Protein AF-A0A482VLU6-F1 (afdb_monomer_lite)

Organism: Asbolus verrucosus (NCBI:txid1661398)

Structure (mmCIF, N/CA/C/O backbone):
data_AF-A0A482VLU6-F1
#
_entry.id   AF-A0A482VLU6-F1
#
loop_
_atom_site.group_PDB
_atom_site.id
_atom_site.type_symbol
_atom_site.label_atom_id
_atom_site.label_alt_id
_atom_site.label_comp_id
_atom_site.label_asym_id
_atom_site.label_entity_id
_atom_site.label_seq_id
_atom_site.pdbx_PDB_ins_code
_atom_site.Cartn_x
_atom_site.Cartn_y
_atom_site.Cartn_z
_atom_site.occupancy
_atom_site.B_iso_or_equiv
_atom_site.auth_seq_id
_atom_site.auth_comp_id
_atom_site.auth_asym_id
_atom_site.auth_atom_id
_atom_site.pdbx_PDB_model_num
ATOM 1 N N . MET A 1 1 ? 13.985 -24.252 -36.618 1.00 57.78 1 MET A N 1
ATOM 2 C CA . MET A 1 1 ? 14.894 -24.011 -35.474 1.00 57.78 1 MET A CA 1
ATOM 3 C C . MET A 1 1 ? 15.014 -22.526 -35.127 1.00 57.78 1 MET A C 1
ATOM 5 O O . MET A 1 1 ? 14.769 -22.185 -33.983 1.00 57.78 1 MET A O 1
ATOM 9 N N . ALA A 1 2 ? 15.323 -21.627 -36.074 1.00 55.78 2 ALA A N 1
ATOM 10 C CA . ALA A 1 2 ? 15.395 -20.182 -35.793 1.00 55.78 2 ALA A CA 1
ATOM 11 C C . ALA A 1 2 ? 14.018 -19.539 -35.515 1.00 55.78 2 ALA A C 1
ATOM 13 O O . ALA A 1 2 ? 13.872 -18.780 -34.565 1.00 55.78 2 ALA A O 1
ATOM 14 N N . VAL A 1 3 ? 12.985 -19.919 -36.278 1.00 59.62 3 VAL A N 1
ATOM 15 C CA . VAL A 1 3 ? 11.613 -19.386 -36.130 1.00 59.62 3 VAL A CA 1
ATOM 16 C C . VAL A 1 3 ? 11.016 -19.695 -34.753 1.00 59.62 3 VAL A C 1
ATOM 18 O O . VAL A 1 3 ? 10.405 -18.834 -34.137 1.00 59.62 3 VAL A O 1
ATOM 21 N N . THR A 1 4 ? 11.261 -20.894 -34.222 1.00 60.31 4 THR A N 1
ATOM 22 C CA . THR A 1 4 ? 10.795 -21.313 -32.890 1.00 60.31 4 THR A CA 1
ATOM 23 C C . THR A 1 4 ? 11.504 -20.569 -31.756 1.00 60.31 4 THR A C 1
ATOM 25 O O . THR A 1 4 ? 10.882 -20.279 -30.743 1.00 60.31 4 THR A O 1
ATOM 28 N N . PHE A 1 5 ? 12.786 -20.226 -31.930 1.00 61.28 5 PHE A N 1
ATOM 29 C CA . PHE A 1 5 ? 13.573 -19.486 -30.936 1.00 61.28 5 PHE A CA 1
ATOM 30 C C . PHE A 1 5 ? 13.187 -17.998 -30.892 1.00 61.28 5 PHE A C 1
ATOM 32 O O . PHE A 1 5 ? 13.154 -17.398 -29.824 1.00 61.28 5 PHE A O 1
ATOM 39 N N . VAL A 1 6 ? 12.830 -17.423 -32.047 1.00 61.75 6 VAL A N 1
ATOM 40 C CA . VAL A 1 6 ? 12.301 -16.054 -32.153 1.00 61.75 6 VAL A CA 1
ATOM 41 C C . VAL A 1 6 ? 10.874 -15.968 -31.608 1.00 61.75 6 VAL A C 1
ATOM 43 O O . VAL A 1 6 ? 10.574 -15.025 -30.887 1.00 61.75 6 VAL A O 1
ATOM 46 N N . LEU A 1 7 ? 10.016 -16.964 -31.865 1.00 57.56 7 LEU A N 1
ATOM 47 C CA . LEU A 1 7 ? 8.673 -17.014 -31.271 1.00 57.56 7 LEU A CA 1
ATOM 48 C C . LEU A 1 7 ? 8.739 -17.112 -29.735 1.00 57.56 7 LEU A C 1
ATOM 50 O O . LEU A 1 7 ? 8.005 -16.411 -29.050 1.00 57.56 7 LEU A O 1
ATOM 54 N N . LEU A 1 8 ? 9.663 -17.922 -29.199 1.00 57.97 8 LEU A N 1
ATOM 55 C CA . LEU A 1 8 ? 9.952 -17.994 -27.761 1.00 57.97 8 LEU A CA 1
ATOM 56 C C . LEU A 1 8 ? 10.459 -16.654 -27.205 1.00 57.97 8 LEU A C 1
ATOM 58 O O . LEU A 1 8 ? 9.984 -16.230 -26.161 1.00 57.97 8 LEU A O 1
ATOM 62 N N . LEU A 1 9 ? 11.355 -15.960 -27.918 1.00 58.81 9 LEU A N 1
ATOM 63 C CA . LEU A 1 9 ? 11.867 -14.647 -27.506 1.00 58.81 9 LEU A CA 1
ATOM 64 C C . LEU A 1 9 ? 10.798 -13.540 -27.521 1.00 58.81 9 LEU A C 1
ATOM 66 O O . LEU A 1 9 ? 10.810 -12.674 -26.650 1.00 58.81 9 LEU A O 1
ATOM 70 N N . VAL A 1 10 ? 9.864 -13.572 -28.477 1.00 57.50 10 VAL A N 1
ATOM 71 C CA . VAL A 1 10 ? 8.743 -12.617 -28.567 1.00 57.50 10 VAL A CA 1
ATOM 72 C C . VAL A 1 10 ? 7.701 -12.865 -27.471 1.00 57.50 10 VAL A C 1
ATOM 74 O O . VAL A 1 10 ? 7.158 -11.905 -26.940 1.00 57.50 10 VAL A O 1
ATOM 77 N N . ILE A 1 11 ? 7.477 -14.122 -27.068 1.00 56.78 11 ILE A N 1
ATOM 78 C CA . ILE A 1 11 ? 6.600 -14.467 -25.934 1.00 56.78 11 ILE A CA 1
ATOM 79 C C . ILE A 1 11 ? 7.244 -14.087 -24.583 1.00 56.78 11 ILE A C 1
ATOM 81 O O . ILE A 1 11 ? 6.531 -13.821 -23.622 1.00 56.78 11 ILE A O 1
ATOM 85 N N . THR A 1 12 ? 8.579 -14.011 -24.494 1.00 52.72 12 THR A N 1
ATOM 86 C CA . THR A 1 12 ? 9.297 -13.623 -23.260 1.00 52.72 12 THR A CA 1
ATOM 87 C C . THR A 1 12 ? 9.457 -12.118 -23.035 1.00 52.72 12 THR A C 1
ATOM 89 O O . THR A 1 12 ? 9.985 -11.729 -21.994 1.00 52.72 12 THR A O 1
ATOM 92 N N . PHE A 1 13 ? 9.025 -11.253 -23.960 1.00 53.56 13 PHE A N 1
ATOM 93 C CA . PHE A 1 13 ? 8.867 -9.834 -23.629 1.00 53.56 13 PHE A CA 1
ATOM 94 C C . PHE A 1 13 ? 7.630 -9.709 -22.745 1.00 53.56 13 PHE A C 1
ATOM 96 O O . PHE A 1 13 ? 6.512 -9.641 -23.245 1.00 53.56 13 PHE A O 1
ATOM 103 N N . ALA A 1 14 ? 7.875 -9.776 -21.433 1.00 53.44 14 ALA A N 1
ATOM 104 C CA . ALA A 1 14 ? 6.888 -9.659 -20.376 1.00 53.44 14 ALA A CA 1
ATOM 105 C C . ALA A 1 14 ? 5.893 -8.552 -20.715 1.00 53.44 14 ALA A C 1
ATOM 107 O O . ALA A 1 14 ? 6.269 -7.395 -20.929 1.00 53.44 14 ALA A O 1
ATOM 108 N N . VAL A 1 15 ? 4.629 -8.948 -20.802 1.00 53.09 15 VAL A N 1
ATOM 109 C CA . VAL A 1 15 ? 3.520 -8.015 -20.756 1.00 53.09 15 VAL A CA 1
ATOM 110 C C . VAL A 1 15 ? 3.667 -7.314 -19.411 1.00 53.09 15 VAL A C 1
ATOM 112 O O . VAL A 1 15 ? 3.505 -7.941 -18.369 1.00 53.09 15 VAL A O 1
ATOM 115 N N . VAL A 1 16 ? 4.103 -6.054 -19.425 1.00 57.44 16 VAL A N 1
ATOM 116 C CA . VAL A 1 16 ? 3.918 -5.181 -18.266 1.00 57.44 16 VAL A CA 1
ATOM 117 C C . VAL A 1 16 ? 2.441 -4.838 -18.311 1.00 57.44 16 VAL A C 1
ATOM 119 O O . VAL A 1 16 ? 2.043 -3.861 -18.949 1.00 57.44 16 VAL A O 1
ATOM 122 N N . ASP A 1 17 ? 1.631 -5.751 -17.783 1.00 66.94 17 ASP A N 1
ATOM 123 C CA . ASP A 1 17 ? 0.240 -5.449 -17.518 1.00 66.94 17 ASP A CA 1
ATOM 124 C C . ASP A 1 17 ? 0.201 -4.425 -16.380 1.00 66.94 17 ASP A C 1
ATOM 126 O O . ASP A 1 17 ? 1.073 -4.383 -15.511 1.00 66.94 17 ASP A O 1
ATOM 130 N N . SER A 1 18 ? -0.740 -3.495 -16.500 1.00 78.94 18 SER A N 1
ATOM 131 C CA . SER A 1 18 ? -0.964 -2.441 -15.524 1.00 78.94 18 SER A CA 1
ATOM 132 C C . SER A 1 18 ? -2.424 -2.499 -15.132 1.00 78.94 18 SER A C 1
ATOM 134 O O . SER A 1 18 ? -3.303 -1.981 -15.832 1.00 78.94 18 SER A O 1
ATOM 136 N N . LYS A 1 19 ? -2.686 -3.177 -14.019 1.00 94.38 19 LYS A N 1
ATOM 137 C CA . LYS A 1 19 ? -4.013 -3.304 -13.442 1.00 94.38 19 LYS A CA 1
ATOM 138 C C . LYS A 1 19 ? -4.364 -2.069 -12.628 1.00 94.38 19 LYS A C 1
ATOM 140 O O . LYS A 1 19 ? -3.637 -1.611 -11.748 1.00 94.38 19 LYS A O 1
ATOM 145 N N . VAL A 1 20 ? -5.556 -1.546 -12.889 1.00 97.94 20 VAL A N 1
ATOM 146 C CA . VAL A 1 20 ? -6.205 -0.564 -12.020 1.00 97.94 20 VAL A CA 1
ATOM 147 C C . VAL A 1 20 ? -7.424 -1.233 -11.417 1.00 97.94 20 VAL A C 1
ATOM 149 O O . VAL A 1 20 ? -8.392 -1.504 -12.125 1.00 97.94 20 VAL A O 1
ATOM 152 N N . TYR A 1 21 ? -7.368 -1.510 -10.118 1.00 98.44 21 TYR A N 1
ATOM 153 C CA . TYR A 1 21 ? -8.460 -2.171 -9.415 1.00 98.44 21 TYR A CA 1
ATOM 154 C C . TYR A 1 21 ? -9.719 -1.306 -9.363 1.00 98.44 21 TYR A C 1
ATOM 156 O O . TYR A 1 21 ? -9.676 -0.116 -9.029 1.00 98.44 21 TYR A O 1
ATOM 164 N N . ASP A 1 22 ? -10.873 -1.949 -9.531 1.00 98.25 22 ASP A N 1
ATOM 165 C CA . ASP A 1 22 ? -12.118 -1.393 -9.017 1.00 98.25 22 ASP A CA 1
ATOM 166 C C . ASP A 1 22 ? -12.180 -1.519 -7.485 1.00 98.25 22 ASP A C 1
ATOM 168 O O . ASP A 1 22 ? -11.712 -2.485 -6.880 1.00 98.25 22 ASP A O 1
ATOM 172 N N . ARG A 1 23 ? -12.852 -0.567 -6.823 1.00 98.25 23 ARG A N 1
ATOM 173 C CA . ARG A 1 23 ? -12.955 -0.509 -5.348 1.00 98.25 23 ARG A CA 1
ATOM 174 C C . ARG A 1 23 ? -13.394 -1.839 -4.717 1.00 98.25 23 ARG A C 1
ATOM 176 O O . ARG A 1 23 ? -12.790 -2.298 -3.751 1.00 98.25 23 ARG A O 1
ATOM 183 N N . CYS A 1 24 ? -14.464 -2.440 -5.240 1.00 98.44 24 CYS A N 1
ATOM 184 C CA . CYS A 1 24 ? -14.982 -3.703 -4.712 1.00 98.44 24 CYS A CA 1
ATOM 185 C C . CYS A 1 24 ? -14.231 -4.931 -5.219 1.00 98.44 24 CYS A C 1
ATOM 187 O O . CYS A 1 24 ? -14.319 -5.980 -4.587 1.00 98.44 24 CYS A O 1
ATOM 189 N N . GLU A 1 25 ? -13.512 -4.818 -6.333 1.00 98.31 25 GLU A N 1
ATOM 190 C CA . GLU A 1 25 ? -12.613 -5.872 -6.792 1.00 98.31 25 GLU A CA 1
ATOM 191 C C . GLU A 1 25 ? -11.482 -6.047 -5.778 1.00 98.31 25 GLU A C 1
ATOM 193 O O . GLU A 1 25 ? -11.370 -7.122 -5.192 1.00 98.31 25 GLU A O 1
ATOM 198 N N . LEU A 1 26 ? -10.771 -4.963 -5.444 1.00 98.62 26 LEU A N 1
ATOM 199 C CA . LEU A 1 26 ? -9.710 -4.996 -4.437 1.00 98.62 26 LEU A CA 1
ATOM 200 C C . LEU A 1 26 ? -10.237 -5.440 -3.066 1.00 98.62 26 LEU A C 1
ATOM 202 O O . LEU A 1 26 ? -9.629 -6.275 -2.403 1.00 98.62 26 LEU A O 1
ATOM 206 N N . ALA A 1 27 ? -11.393 -4.923 -2.635 1.00 98.62 27 ALA A N 1
ATOM 207 C CA . ALA A 1 27 ? -11.983 -5.309 -1.352 1.00 98.62 27 ALA A CA 1
ATOM 208 C C . ALA A 1 27 ? -12.264 -6.821 -1.261 1.00 98.62 27 ALA A C 1
ATOM 210 O O . ALA A 1 27 ? -12.053 -7.426 -0.208 1.00 98.62 27 ALA A O 1
ATOM 211 N N . ARG A 1 28 ? -12.746 -7.431 -2.352 1.00 98.31 28 ARG A N 1
ATOM 212 C CA . ARG A 1 28 ? -13.006 -8.873 -2.418 1.00 98.31 28 ARG A CA 1
ATOM 213 C C . ARG A 1 28 ? -11.726 -9.683 -2.518 1.00 98.31 28 ARG A C 1
ATOM 215 O O . ARG A 1 28 ? -11.647 -10.709 -1.857 1.00 98.31 28 ARG A O 1
ATOM 222 N N . GLU A 1 29 ? -10.736 -9.229 -3.274 1.00 98.31 29 GLU A N 1
ATOM 223 C CA . GLU A 1 29 ? -9.441 -9.904 -3.368 1.00 98.31 29 GLU A CA 1
ATOM 224 C C . GLU A 1 29 ? -8.738 -9.948 -2.005 1.00 98.31 29 GLU A C 1
ATOM 226 O O . GLU A 1 29 ? -8.386 -11.021 -1.511 1.00 98.31 29 GLU A O 1
ATOM 231 N N . LEU A 1 30 ? -8.681 -8.809 -1.307 1.00 98.62 30 LEU A N 1
ATOM 232 C CA . LEU A 1 30 ? -8.158 -8.735 0.058 1.00 98.62 30 LEU A CA 1
ATOM 233 C C . LEU A 1 30 ? -8.902 -9.670 1.019 1.00 98.62 30 LEU A C 1
ATOM 235 O O . LEU A 1 30 ? -8.272 -10.290 1.873 1.00 98.62 30 LEU A O 1
ATOM 239 N N . LYS A 1 31 ? -10.230 -9.779 0.895 1.00 97.94 31 LYS A N 1
ATOM 240 C CA . LYS A 1 31 ? -11.052 -10.628 1.769 1.00 97.94 31 LYS A CA 1
ATOM 241 C C . LYS A 1 31 ? -10.883 -12.116 1.477 1.00 97.94 31 LYS A C 1
ATOM 243 O O . LYS A 1 31 ? -10.672 -12.891 2.400 1.00 97.94 31 LYS A O 1
ATOM 248 N N . HIS A 1 32 ? -11.051 -12.501 0.217 1.00 97.06 32 HIS A N 1
ATOM 249 C CA . HIS A 1 32 ? -11.322 -13.881 -0.189 1.00 97.06 32 HIS A CA 1
ATOM 250 C C . HIS A 1 32 ? -10.087 -14.603 -0.717 1.00 97.06 32 HIS A C 1
ATOM 252 O O . HIS A 1 32 ? -10.018 -15.820 -0.608 1.00 97.06 32 HIS A O 1
ATOM 258 N N . VAL A 1 33 ? -9.129 -13.869 -1.288 1.00 97.94 33 VAL A N 1
ATOM 259 C CA . VAL A 1 33 ? -7.883 -14.439 -1.825 1.00 97.94 33 VAL A CA 1
ATOM 260 C C . VAL A 1 33 ? -6.774 -14.334 -0.791 1.00 97.94 33 VAL A C 1
ATOM 262 O O . VAL A 1 33 ? -6.074 -15.305 -0.522 1.00 97.94 33 VAL A O 1
ATOM 265 N N . HIS A 1 34 ? -6.640 -13.162 -0.170 1.00 98.12 34 HIS A N 1
ATOM 266 C CA . HIS A 1 34 ? -5.568 -12.916 0.788 1.00 98.12 34 HIS A CA 1
ATOM 267 C C . HIS A 1 34 ? -5.995 -13.042 2.250 1.00 98.12 34 HIS A C 1
ATOM 269 O O . HIS A 1 34 ? -5.130 -12.955 3.113 1.00 98.12 34 HIS A O 1
ATOM 275 N N . GLU A 1 35 ? -7.277 -13.253 2.556 1.00 97.94 35 GLU A N 1
ATOM 276 C CA . GLU A 1 35 ? -7.769 -13.506 3.922 1.00 97.94 35 GLU A CA 1
ATOM 277 C C . GLU A 1 35 ? -7.436 -12.381 4.926 1.00 97.94 35 GLU A C 1
ATOM 279 O O . GLU A 1 35 ? -7.041 -12.615 6.071 1.00 97.94 35 GLU A O 1
ATOM 284 N N . PHE A 1 36 ? -7.560 -11.115 4.513 1.00 98.06 36 PHE A N 1
ATOM 285 C CA . PHE A 1 36 ? -7.400 -9.988 5.436 1.00 98.06 36 PHE A CA 1
ATOM 286 C C . PHE A 1 36 ? -8.513 -9.960 6.494 1.00 98.06 36 PHE A C 1
ATOM 288 O O . PHE A 1 36 ? -9.680 -10.208 6.173 1.00 98.06 36 PHE A O 1
ATOM 295 N N . PRO A 1 37 ? -8.205 -9.555 7.744 1.00 97.75 37 PRO A N 1
ATOM 296 C CA . PRO A 1 37 ? -9.229 -9.332 8.758 1.00 97.75 37 PRO A CA 1
ATOM 297 C C . PRO A 1 37 ? -10.273 -8.338 8.245 1.00 97.75 37 PRO A C 1
ATOM 299 O O . PRO A 1 37 ? -9.924 -7.220 7.862 1.00 97.75 37 PRO A O 1
ATOM 302 N N . SER A 1 38 ? -11.559 -8.705 8.270 1.00 96.12 38 SER A N 1
ATOM 303 C CA . SER A 1 38 ? -12.622 -7.904 7.636 1.00 96.12 38 SER A CA 1
ATOM 304 C C . SER A 1 38 ? -12.697 -6.461 8.148 1.00 96.12 38 SER A C 1
ATOM 306 O O . SER A 1 38 ? -13.075 -5.563 7.406 1.00 96.12 38 SER A O 1
ATOM 308 N N . GLN A 1 39 ? -12.285 -6.228 9.397 1.00 97.06 39 GLN A N 1
ATOM 309 C CA . GLN A 1 39 ? -12.221 -4.903 10.025 1.00 97.06 39 GLN A CA 1
ATOM 310 C C . GLN A 1 39 ? -11.131 -3.998 9.424 1.00 97.06 39 GLN A C 1
ATOM 312 O O . GLN A 1 39 ? -11.244 -2.780 9.492 1.00 97.06 39 GLN A O 1
ATOM 317 N N . GLN A 1 40 ? -10.078 -4.576 8.840 1.00 98.31 40 GLN A N 1
ATOM 318 C CA . GLN A 1 40 ? -8.959 -3.836 8.253 1.00 98.31 40 GLN A CA 1
ATOM 319 C C . GLN A 1 40 ? -9.162 -3.523 6.770 1.00 98.31 40 GLN A C 1
ATOM 321 O O . GLN A 1 40 ? -8.600 -2.549 6.272 1.00 98.31 40 GLN A O 1
ATOM 326 N N . ILE A 1 41 ? -9.956 -4.329 6.058 1.00 98.69 41 ILE A N 1
ATOM 327 C CA . ILE A 1 41 ? -10.163 -4.198 4.607 1.00 98.69 41 ILE A CA 1
ATOM 328 C C . ILE A 1 41 ? -10.578 -2.778 4.192 1.00 98.69 41 ILE A C 1
ATOM 330 O O . ILE A 1 41 ? -9.965 -2.248 3.267 1.00 98.69 41 ILE A O 1
ATOM 334 N N . PRO A 1 42 ? -11.535 -2.101 4.859 1.00 98.75 42 PRO A N 1
ATOM 335 C CA . PRO A 1 42 ? -11.930 -0.755 4.448 1.00 98.75 42 PRO A CA 1
ATOM 336 C C . PRO A 1 42 ? -10.781 0.256 4.541 1.00 98.75 42 PRO A C 1
ATOM 338 O O . PRO A 1 42 ? -10.654 1.131 3.686 1.00 98.75 42 PRO A O 1
ATOM 341 N N . THR A 1 43 ? -9.910 0.101 5.540 1.00 98.88 43 THR A N 1
ATOM 342 C CA . THR A 1 43 ? -8.713 0.928 5.707 1.00 98.88 43 THR A CA 1
ATOM 343 C C . THR A 1 43 ? -7.688 0.651 4.612 1.00 98.88 43 THR A C 1
ATOM 345 O O . THR A 1 43 ? -7.167 1.597 4.030 1.00 98.88 43 THR A O 1
ATOM 348 N N . TRP A 1 44 ? -7.436 -0.616 4.271 1.00 98.88 44 TRP A N 1
ATOM 349 C CA . TRP A 1 44 ? -6.520 -0.976 3.180 1.00 98.88 44 TRP A CA 1
ATOM 350 C C . TRP A 1 44 ? -7.003 -0.470 1.818 1.00 98.88 44 TRP A C 1
ATOM 352 O O . TRP A 1 44 ? -6.216 0.094 1.062 1.00 98.88 44 TRP A O 1
ATOM 362 N N . VAL A 1 45 ? -8.306 -0.573 1.535 1.00 98.88 45 VAL A N 1
ATOM 363 C CA . VAL A 1 45 ? -8.906 -0.015 0.312 1.00 98.88 45 VAL A CA 1
ATOM 364 C C . VAL A 1 45 ? -8.821 1.518 0.311 1.00 98.88 45 VAL A C 1
ATOM 366 O O . VAL A 1 45 ? -8.554 2.120 -0.727 1.00 98.88 45 VAL A O 1
ATOM 369 N N . CYS A 1 46 ? -8.990 2.173 1.465 1.00 98.88 46 CYS A N 1
ATOM 370 C CA . CYS A 1 46 ? -8.759 3.613 1.590 1.00 98.88 46 CYS A CA 1
ATOM 371 C C . CYS A 1 46 ? -7.306 3.995 1.274 1.00 98.88 46 CYS A C 1
ATOM 373 O O . CYS A 1 46 ? -7.078 4.920 0.497 1.00 98.88 46 CYS A O 1
ATOM 375 N N . ILE A 1 47 ? -6.333 3.275 1.839 1.00 98.88 47 ILE A N 1
ATOM 376 C CA . ILE A 1 47 ? -4.905 3.520 1.609 1.00 98.88 47 ILE A CA 1
ATOM 377 C C . ILE A 1 47 ? -4.589 3.374 0.120 1.00 98.88 47 ILE A C 1
ATOM 379 O O . ILE A 1 47 ? -4.129 4.337 -0.483 1.00 98.88 47 ILE A O 1
ATOM 383 N N . ALA A 1 48 ? -4.950 2.252 -0.509 1.00 98.81 48 ALA A N 1
ATOM 384 C CA . ALA A 1 48 ? -4.723 2.040 -1.941 1.00 98.81 48 ALA A CA 1
ATOM 385 C C . ALA A 1 48 ? -5.371 3.134 -2.815 1.00 98.81 48 ALA A C 1
ATOM 387 O O . ALA A 1 48 ? -4.804 3.567 -3.820 1.00 98.81 48 ALA A O 1
ATOM 388 N N . LYS A 1 49 ? -6.543 3.656 -2.417 1.00 98.75 49 LYS A N 1
ATOM 389 C CA . LYS A 1 49 ? -7.180 4.768 -3.135 1.00 98.75 49 LYS A CA 1
ATOM 390 C C . LYS A 1 49 ? -6.337 6.043 -3.107 1.00 98.75 49 LYS A C 1
ATOM 392 O O . LYS A 1 49 ? -6.264 6.723 -4.129 1.00 98.75 49 LYS A O 1
ATOM 397 N N . HIS A 1 50 ? -5.794 6.405 -1.947 1.00 98.56 50 HIS A N 1
ATOM 398 C CA . HIS A 1 50 ? -5.094 7.681 -1.750 1.00 98.56 50 HIS A CA 1
ATOM 399 C C . HIS A 1 50 ? -3.605 7.619 -2.076 1.00 98.56 50 HIS A C 1
ATOM 401 O O . HIS A 1 50 ? -3.034 8.657 -2.390 1.00 98.56 50 HIS A O 1
ATOM 407 N N . GLU A 1 51 ? -3.007 6.431 -2.041 1.00 98.31 51 GLU A N 1
ATOM 408 C CA . GLU A 1 51 ? -1.612 6.208 -2.419 1.00 98.31 51 GLU A CA 1
ATOM 409 C C . GLU A 1 51 ? -1.446 6.137 -3.946 1.00 98.31 51 GLU A C 1
ATOM 411 O O . GLU A 1 51 ? -0.672 6.890 -4.530 1.00 98.31 51 GLU A O 1
ATOM 416 N N . SER A 1 52 ? -2.217 5.279 -4.622 1.00 98.31 52 SER A N 1
ATOM 417 C CA . SER A 1 52 ? -1.983 4.935 -6.037 1.00 98.31 52 SER A CA 1
ATOM 418 C C 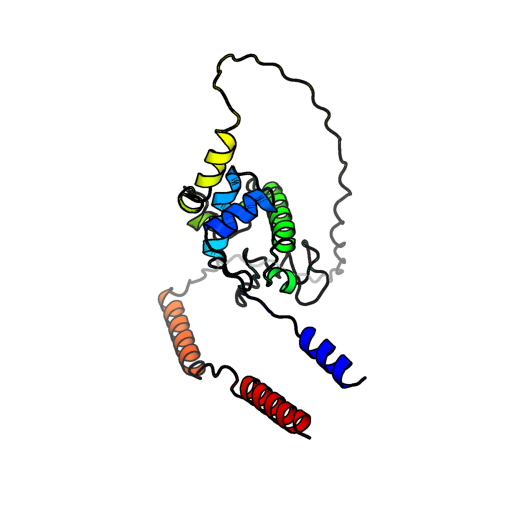. SER A 1 52 ? -3.191 5.149 -6.947 1.00 98.31 52 SER A C 1
ATOM 420 O O . SER A 1 52 ? -3.111 4.947 -8.157 1.00 98.31 52 SER A O 1
ATOM 422 N N . THR A 1 53 ? -4.342 5.555 -6.398 1.00 98.31 53 THR A N 1
ATOM 423 C CA . THR A 1 53 ? -5.628 5.514 -7.120 1.00 98.31 53 THR A CA 1
ATOM 424 C C . THR A 1 53 ? -5.927 4.109 -7.662 1.00 98.31 53 THR A C 1
ATOM 426 O O . THR A 1 53 ? -6.478 3.974 -8.750 1.00 98.31 53 THR A O 1
ATOM 429 N N . PHE A 1 54 ? -5.596 3.075 -6.878 1.00 98.69 54 PHE A N 1
ATOM 430 C CA . PHE A 1 54 ? -5.796 1.656 -7.204 1.00 98.69 54 PHE A CA 1
ATOM 431 C C . PHE A 1 54 ? -4.935 1.085 -8.343 1.00 98.69 54 PHE A C 1
ATOM 433 O O . PHE A 1 54 ? -5.204 -0.025 -8.798 1.00 98.69 54 PHE A O 1
ATOM 440 N N . ASN A 1 55 ? -3.925 1.816 -8.813 1.00 98.44 55 ASN A N 1
ATOM 441 C CA . ASN A 1 55 ? -3.042 1.364 -9.886 1.00 98.44 55 ASN A CA 1
ATOM 442 C C . ASN A 1 55 ? -1.878 0.534 -9.322 1.00 98.44 55 ASN A C 1
ATOM 444 O O . ASN A 1 55 ? -1.098 1.052 -8.522 1.00 98.44 55 ASN A O 1
ATOM 448 N N . THR A 1 56 ? -1.749 -0.723 -9.751 1.00 98.19 56 THR A N 1
ATOM 449 C CA . THR A 1 56 ? -0.677 -1.622 -9.302 1.00 98.19 56 THR A CA 1
ATOM 450 C C . THR A 1 56 ? 0.690 -1.246 -9.859 1.00 98.19 56 THR A C 1
ATOM 452 O O . THR A 1 56 ? 1.684 -1.453 -9.186 1.00 98.19 56 THR A O 1
ATOM 455 N N . SER A 1 57 ? 0.765 -0.566 -11.003 1.00 96.88 57 SER A N 1
ATOM 456 C CA . SER A 1 57 ? 2.033 -0.098 -11.586 1.00 96.88 57 SER A CA 1
ATOM 457 C C . SER A 1 57 ? 2.358 1.359 -11.231 1.00 96.88 57 SER A C 1
ATOM 459 O O . SER A 1 57 ? 3.077 2.048 -11.961 1.00 96.88 57 SER A O 1
ATOM 461 N N . ALA A 1 58 ? 1.775 1.896 -10.153 1.00 97.44 58 ALA A N 1
ATOM 462 C CA . ALA A 1 58 ? 2.015 3.274 -9.738 1.00 97.44 58 ALA A CA 1
ATOM 463 C C . ALA A 1 58 ? 3.451 3.464 -9.230 1.00 97.44 58 ALA A C 1
ATOM 465 O O . ALA A 1 58 ? 3.890 2.795 -8.302 1.00 97.44 58 ALA A O 1
ATOM 466 N N . ILE A 1 59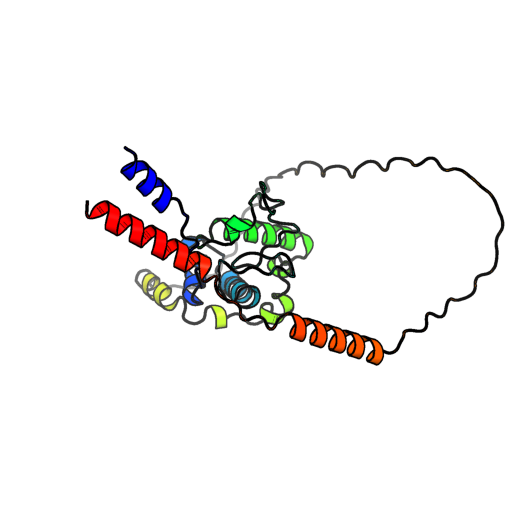 ? 4.168 4.439 -9.789 1.00 96.25 59 ILE A N 1
ATOM 467 C CA . ILE A 1 59 ? 5.524 4.794 -9.358 1.00 96.25 59 ILE A CA 1
ATOM 468 C C . ILE A 1 59 ? 5.547 6.279 -9.022 1.00 96.25 59 ILE A C 1
ATOM 470 O O . ILE A 1 59 ? 5.133 7.112 -9.836 1.00 96.25 59 ILE A O 1
ATOM 474 N N . ASN A 1 60 ? 6.086 6.619 -7.853 1.00 94.31 60 ASN A N 1
ATOM 475 C CA . ASN A 1 60 ? 6.346 7.993 -7.450 1.00 94.31 60 ASN A CA 1
ATOM 476 C C . ASN A 1 60 ? 7.860 8.246 -7.356 1.00 94.31 60 ASN A C 1
ATOM 478 O O . ASN A 1 60 ? 8.455 8.075 -6.291 1.00 94.31 60 ASN A O 1
ATOM 482 N N . PRO A 1 61 ? 8.508 8.728 -8.438 1.00 89.62 61 PRO A N 1
ATOM 483 C CA . PRO A 1 61 ? 9.952 8.974 -8.450 1.00 89.62 61 PRO A CA 1
ATOM 484 C C . PRO A 1 61 ? 10.405 10.052 -7.460 1.00 89.62 61 PRO A C 1
ATOM 486 O O . PRO A 1 61 ? 11.597 10.185 -7.195 1.00 89.62 61 PRO A O 1
ATOM 489 N N . GLY A 1 62 ? 9.477 10.886 -6.976 1.00 91.69 62 GLY A N 1
ATOM 490 C CA . GLY A 1 62 ? 9.784 11.947 -6.025 1.00 91.69 62 GLY A CA 1
ATOM 491 C C . GLY A 1 62 ? 10.006 11.425 -4.608 1.00 91.69 62 GLY A C 1
ATOM 492 O O . GLY A 1 62 ? 10.879 11.944 -3.913 1.00 91.69 62 GLY A O 1
ATOM 493 N N . SER A 1 63 ? 9.224 10.429 -4.187 1.00 91.12 63 SER A N 1
ATOM 494 C CA . SER A 1 63 ? 9.319 9.810 -2.860 1.00 91.12 63 SER A CA 1
ATOM 495 C C . SER A 1 63 ? 10.006 8.442 -2.858 1.00 91.12 63 SER A C 1
ATOM 497 O O . SER A 1 63 ? 10.459 8.027 -1.796 1.00 91.12 63 SER A O 1
ATOM 499 N N . GLY A 1 64 ? 10.157 7.800 -4.022 1.00 95.06 64 GLY A N 1
ATOM 500 C CA . GLY A 1 64 ? 10.720 6.452 -4.135 1.00 95.06 64 GLY A CA 1
ATOM 501 C C . GLY A 1 64 ? 9.715 5.371 -3.745 1.00 95.06 64 GLY A C 1
ATOM 502 O O . GLY A 1 64 ? 10.090 4.380 -3.131 1.00 95.06 64 GLY A O 1
ATOM 503 N N . ASP A 1 65 ? 8.429 5.587 -4.028 1.00 97.25 65 ASP A N 1
ATOM 504 C CA . ASP A 1 65 ? 7.364 4.662 -3.640 1.00 97.25 65 ASP A CA 1
ATOM 505 C C . ASP A 1 65 ? 6.776 3.925 -4.847 1.00 97.25 65 ASP A C 1
ATOM 507 O O . ASP A 1 65 ? 6.601 4.498 -5.931 1.00 97.25 65 ASP A O 1
ATOM 511 N N . HIS A 1 66 ? 6.464 2.646 -4.634 1.00 97.44 66 HIS A N 1
ATOM 512 C CA . HIS A 1 66 ? 6.162 1.687 -5.691 1.00 97.44 66 HIS A CA 1
ATOM 513 C C . HIS A 1 66 ? 4.864 0.934 -5.423 1.00 97.44 66 HIS A C 1
ATOM 515 O O . HIS A 1 66 ? 4.569 0.537 -4.294 1.00 97.44 66 HIS A O 1
ATOM 521 N N . GLY A 1 67 ? 4.092 0.719 -6.474 1.00 97.88 67 GLY A N 1
ATOM 522 C CA . GLY A 1 67 ? 2.982 -0.208 -6.453 1.00 97.88 67 GLY A CA 1
ATOM 523 C C . GLY A 1 67 ? 1.674 0.323 -5.898 1.00 97.88 67 GLY A C 1
ATOM 524 O O . GLY A 1 67 ? 1.527 1.500 -5.535 1.00 97.88 67 GLY A O 1
ATOM 525 N N . LEU A 1 68 ? 0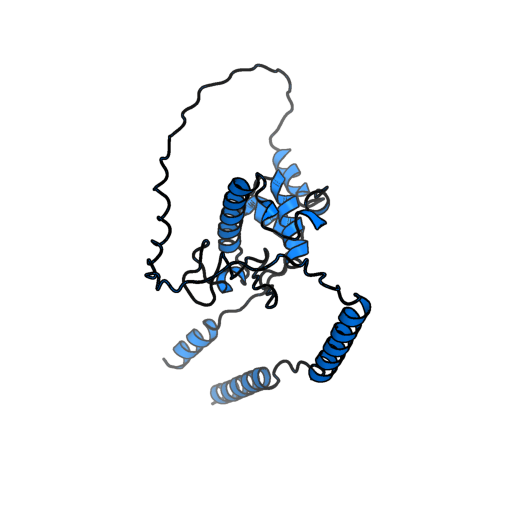.726 -0.607 -5.773 1.00 98.62 68 LEU A N 1
ATOM 526 C CA . LEU A 1 68 ? -0.633 -0.368 -5.285 1.00 98.62 68 LEU A CA 1
ATOM 527 C C . LEU A 1 68 ? -0.648 0.306 -3.905 1.00 98.62 68 LEU A C 1
ATOM 529 O O . LEU A 1 68 ? -1.494 1.167 -3.644 1.00 98.62 68 LEU A O 1
ATOM 533 N N . PHE A 1 69 ? 0.297 -0.068 -3.040 1.00 98.62 69 PHE A N 1
ATOM 534 C CA . PHE A 1 69 ? 0.408 0.415 -1.661 1.00 98.62 69 PHE A CA 1
ATOM 535 C C . PHE A 1 69 ? 1.576 1.381 -1.429 1.00 98.62 69 PHE A C 1
ATOM 537 O O . PHE A 1 69 ? 1.860 1.680 -0.267 1.00 98.62 69 PHE A O 1
ATOM 544 N N . GLN A 1 70 ? 2.227 1.863 -2.498 1.00 98.44 70 GLN A N 1
ATOM 545 C CA . GLN A 1 70 ? 3.331 2.833 -2.440 1.00 98.44 70 GLN A CA 1
ATOM 546 C C . GLN A 1 70 ? 4.425 2.407 -1.436 1.00 98.44 70 GLN A C 1
ATOM 548 O O . GLN A 1 70 ? 4.758 3.105 -0.481 1.00 98.44 70 GLN A O 1
ATOM 553 N N . ILE A 1 71 ? 4.968 1.204 -1.642 1.00 98.12 71 ILE A N 1
ATOM 554 C CA . ILE A 1 71 ? 6.046 0.606 -0.852 1.00 98.12 71 ILE A CA 1
ATOM 555 C C . ILE A 1 71 ? 7.367 1.327 -1.163 1.00 98.12 71 ILE A C 1
ATOM 557 O O . ILE A 1 71 ? 7.789 1.388 -2.314 1.00 98.12 71 ILE A O 1
ATOM 561 N N . SER A 1 72 ? 8.028 1.845 -0.124 1.00 96.50 72 SER A N 1
ATOM 562 C CA . SER A 1 72 ? 9.224 2.686 -0.272 1.00 96.50 72 SER A CA 1
ATOM 563 C C . SER A 1 72 ? 10.516 1.908 -0.566 1.00 96.50 72 SER A C 1
ATOM 565 O O . SER A 1 72 ? 10.886 0.975 0.164 1.00 96.50 72 SER A O 1
ATOM 567 N N . ASP A 1 73 ? 11.266 2.382 -1.561 1.00 95.38 73 ASP A N 1
ATOM 568 C CA . ASP A 1 73 ? 12.605 1.918 -1.940 1.00 95.38 73 ASP A CA 1
ATOM 569 C C . ASP A 1 73 ? 13.715 2.320 -0.953 1.00 95.38 73 ASP A C 1
ATOM 571 O O . ASP A 1 73 ? 14.857 1.869 -1.055 1.00 95.38 73 ASP A O 1
ATOM 575 N N . LEU A 1 74 ? 13.382 3.135 0.050 1.00 93.50 74 LEU A N 1
ATOM 576 C CA . LEU A 1 74 ? 14.310 3.530 1.107 1.00 93.50 74 LEU A CA 1
ATOM 577 C C . LEU A 1 74 ? 14.477 2.449 2.181 1.00 93.50 74 LEU A C 1
ATOM 579 O O . LEU A 1 74 ? 15.511 2.411 2.854 1.00 93.50 74 LEU A O 1
ATOM 583 N N . PHE A 1 75 ? 13.463 1.599 2.381 1.00 93.31 75 PHE A N 1
ATOM 584 C CA . PHE A 1 75 ? 13.397 0.689 3.534 1.00 93.31 75 PHE A CA 1
ATOM 585 C C . PHE A 1 75 ? 12.926 -0.728 3.207 1.00 93.31 75 PHE A C 1
ATOM 587 O O . PHE A 1 75 ? 13.301 -1.669 3.914 1.00 93.31 75 PHE A O 1
ATOM 594 N N . TRP A 1 76 ? 12.104 -0.907 2.171 1.00 96.69 76 TRP A N 1
ATOM 595 C CA . TRP A 1 76 ? 11.359 -2.152 1.972 1.00 96.69 76 TRP A CA 1
ATOM 596 C C . TRP A 1 76 ? 11.821 -2.915 0.731 1.00 96.69 76 TRP A C 1
ATOM 598 O O . TRP A 1 76 ? 12.114 -4.110 0.840 1.00 96.69 76 TRP A O 1
ATOM 608 N N . CYS A 1 77 ? 11.989 -2.224 -0.399 1.00 96.19 77 CYS A N 1
ATOM 609 C CA . CYS A 1 77 ? 12.458 -2.784 -1.671 1.00 96.19 77 CYS A CA 1
ATOM 610 C C . CYS A 1 77 ? 13.720 -2.083 -2.177 1.00 96.19 77 CYS A C 1
ATOM 612 O O . CYS A 1 77 ? 14.058 -1.006 -1.711 1.00 96.19 77 CYS A O 1
ATOM 614 N N . SER A 1 78 ? 14.436 -2.683 -3.126 1.00 90.88 78 SER A N 1
ATOM 615 C CA . SER A 1 78 ? 15.639 -2.072 -3.712 1.00 90.88 78 SER A CA 1
ATOM 616 C C . SER A 1 78 ? 15.526 -1.910 -5.224 1.00 90.88 78 SER A C 1
ATOM 618 O O . SER A 1 78 ? 15.019 -2.831 -5.878 1.00 90.88 78 SER A O 1
ATOM 620 N N . PRO A 1 79 ? 16.152 -0.877 -5.808 1.00 76.81 79 PRO A N 1
ATOM 621 C CA . PRO A 1 79 ? 16.566 -0.916 -7.198 1.00 76.81 79 PRO A CA 1
ATOM 622 C C . PRO A 1 79 ? 17.988 -1.497 -7.338 1.00 76.81 79 PRO A C 1
ATOM 624 O O . PRO A 1 79 ? 18.902 -1.092 -6.618 1.00 76.81 79 PRO A O 1
ATOM 627 N N . PRO A 1 80 ? 18.224 -2.323 -8.373 1.00 65.56 80 PRO A N 1
ATOM 628 C CA . PRO A 1 80 ? 17.984 -3.772 -8.359 1.00 65.56 80 PRO A CA 1
ATOM 629 C C . PRO A 1 80 ? 18.714 -4.508 -7.216 1.00 65.56 80 PRO A C 1
ATOM 631 O O . PRO A 1 80 ? 19.785 -4.106 -6.770 1.00 65.56 80 PRO A O 1
ATOM 634 N N . GLY A 1 81 ? 18.172 -5.646 -6.784 1.00 74.38 81 GLY A N 1
ATOM 635 C CA . GLY A 1 81 ? 18.756 -6.475 -5.729 1.00 74.38 81 GLY A CA 1
ATOM 636 C C . GLY A 1 81 ? 17.702 -7.334 -5.044 1.00 74.38 81 GLY A C 1
ATOM 637 O O . GLY A 1 81 ? 16.525 -7.271 -5.390 1.00 74.38 81 GLY A O 1
ATOM 638 N N . ASN A 1 82 ? 18.116 -8.115 -4.047 1.00 68.62 82 ASN A N 1
ATOM 639 C CA . ASN A 1 82 ? 17.203 -8.956 -3.273 1.00 68.62 82 ASN A CA 1
ATOM 640 C C . ASN A 1 82 ? 16.351 -8.146 -2.280 1.00 68.62 82 ASN A C 1
ATOM 642 O O . ASN A 1 82 ? 15.821 -8.750 -1.371 1.00 68.62 82 ASN A O 1
ATOM 646 N N . GLY A 1 83 ? 16.226 -6.819 -2.409 1.00 74.31 83 GLY A N 1
ATOM 647 C CA . GLY A 1 83 ? 15.424 -5.969 -1.523 1.00 74.31 83 GLY A CA 1
ATOM 648 C C . GLY A 1 83 ? 16.003 -5.727 -0.129 1.00 74.31 83 GLY A C 1
ATOM 649 O O . GLY A 1 83 ? 16.986 -6.340 0.285 1.00 74.31 83 GLY A O 1
ATOM 650 N N . PHE A 1 84 ? 15.372 -4.806 0.604 1.00 88.31 84 PHE A N 1
ATOM 651 C CA . PHE A 1 84 ? 15.658 -4.535 2.015 1.00 88.31 84 PHE A CA 1
ATOM 652 C C . PHE A 1 84 ? 14.776 -5.421 2.905 1.00 88.31 84 PHE A C 1
ATOM 654 O O . PHE A 1 84 ? 14.835 -6.646 2.821 1.00 88.31 84 PHE A O 1
ATOM 661 N N . ALA A 1 85 ? 13.944 -4.836 3.770 1.00 93.50 85 ALA A N 1
ATOM 662 C CA . ALA A 1 85 ? 13.158 -5.597 4.731 1.00 93.50 85 ALA A CA 1
ATOM 663 C C . ALA A 1 85 ? 12.153 -6.558 4.067 1.00 93.50 85 ALA A C 1
ATOM 665 O O . ALA A 1 85 ? 11.904 -7.625 4.624 1.00 93.50 85 ALA A O 1
ATOM 666 N N . CYS A 1 86 ? 11.621 -6.255 2.878 1.00 96.12 86 CYS A N 1
ATOM 667 C CA . CYS A 1 86 ? 10.711 -7.167 2.174 1.00 96.12 86 CYS A CA 1
ATOM 668 C C . CYS A 1 86 ? 11.421 -8.217 1.309 1.00 96.12 86 CYS A C 1
ATOM 670 O O . CYS A 1 86 ? 10.765 -9.112 0.791 1.00 96.12 86 CYS A O 1
ATOM 672 N N . ASN A 1 87 ? 12.751 -8.160 1.206 1.00 94.31 87 ASN A N 1
ATOM 673 C CA . ASN A 1 87 ? 13.562 -9.093 0.430 1.00 94.31 87 ASN A CA 1
ATOM 674 C C . ASN A 1 87 ? 13.079 -9.283 -1.039 1.00 94.31 87 ASN A C 1
ATOM 676 O O . ASN A 1 87 ? 13.068 -10.401 -1.557 1.00 94.31 87 ASN A O 1
ATOM 680 N N . ALA A 1 88 ? 12.666 -8.190 -1.695 1.00 93.12 88 ALA A N 1
ATOM 681 C CA . ALA A 1 88 ? 12.206 -8.160 -3.085 1.00 93.12 88 ALA A CA 1
ATOM 682 C C . ALA A 1 88 ? 12.705 -6.905 -3.844 1.00 93.12 88 ALA A C 1
ATOM 684 O O . ALA A 1 88 ? 12.905 -5.847 -3.226 1.00 93.12 88 ALA A O 1
ATOM 685 N N . PRO A 1 89 ? 12.924 -6.986 -5.173 1.00 95.62 89 PRO A N 1
ATOM 686 C CA . PRO A 1 89 ? 13.150 -5.801 -6.000 1.00 95.62 89 PRO A CA 1
ATOM 687 C C . PRO A 1 89 ? 11.871 -4.956 -6.080 1.00 95.62 89 PRO A C 1
ATOM 689 O O . PRO A 1 89 ? 10.777 -5.506 -6.065 1.00 95.62 89 PRO A O 1
ATOM 692 N N . CYS A 1 90 ? 11.993 -3.631 -6.216 1.00 95.75 90 CYS A N 1
ATOM 693 C CA . CYS A 1 90 ? 10.807 -2.758 -6.272 1.00 95.75 90 CYS A CA 1
ATOM 694 C C . CYS A 1 90 ? 9.883 -3.064 -7.457 1.00 95.75 90 CYS A C 1
ATOM 696 O O . CYS A 1 90 ? 8.676 -2.932 -7.328 1.00 95.75 90 CYS A O 1
ATOM 698 N N . SER A 1 91 ? 10.442 -3.559 -8.566 1.00 94.31 91 SER A N 1
ATOM 699 C CA . SER A 1 91 ? 9.675 -3.959 -9.747 1.00 94.31 91 SER A CA 1
ATOM 700 C C . SER A 1 91 ? 8.741 -5.149 -9.521 1.00 94.31 91 SER A C 1
ATOM 702 O O . SER A 1 91 ? 7.917 -5.408 -10.384 1.00 94.31 91 SER A O 1
ATOM 704 N N . ALA A 1 92 ? 8.913 -5.910 -8.434 1.00 94.56 92 ALA A N 1
ATOM 705 C CA . ALA A 1 92 ? 7.979 -6.981 -8.088 1.00 94.56 92 ALA A CA 1
ATOM 706 C C . ALA A 1 92 ? 6.637 -6.403 -7.602 1.00 94.56 92 ALA A C 1
ATOM 708 O O . ALA A 1 92 ? 5.592 -6.907 -7.964 1.00 94.56 92 ALA A O 1
ATOM 709 N N . PHE A 1 93 ? 6.664 -5.239 -6.945 1.00 96.50 93 PHE A N 1
ATOM 710 C CA . PHE A 1 93 ? 5.462 -4.537 -6.480 1.00 96.50 93 PHE A CA 1
ATOM 711 C C . PHE A 1 93 ? 4.804 -3.660 -7.559 1.00 96.50 93 PHE A C 1
ATOM 713 O O . PHE A 1 93 ? 3.987 -2.805 -7.242 1.00 96.50 93 PHE A O 1
ATOM 720 N N . GLU A 1 94 ? 5.218 -3.768 -8.824 1.00 96.12 94 GLU A N 1
ATOM 721 C CA . GLU A 1 94 ? 4.741 -2.914 -9.926 1.00 96.12 94 GLU A CA 1
ATOM 722 C C . GLU A 1 94 ? 3.904 -3.687 -10.962 1.00 96.12 94 GLU A C 1
ATOM 724 O O . GLU A 1 94 ? 3.519 -3.115 -11.990 1.00 96.12 94 GLU A O 1
ATOM 729 N N . ASP A 1 95 ? 3.646 -4.974 -10.711 1.00 94.94 95 ASP A N 1
ATOM 730 C CA . ASP A 1 95 ? 2.890 -5.863 -11.592 1.00 94.94 95 ASP A CA 1
ATOM 731 C C . ASP A 1 95 ? 1.440 -6.090 -11.114 1.00 94.94 95 ASP A C 1
ATOM 733 O O . ASP A 1 95 ? 0.945 -5.417 -10.212 1.00 94.94 95 ASP A O 1
ATOM 737 N N . ASP A 1 96 ? 0.691 -6.946 -11.806 1.00 95.75 96 ASP A N 1
ATOM 738 C CA . ASP A 1 96 ? -0.729 -7.185 -11.527 1.00 95.75 96 ASP A CA 1
ATOM 739 C C . ASP A 1 96 ? -0.983 -8.132 -10.340 1.00 95.75 96 ASP A C 1
ATOM 741 O O . ASP A 1 96 ? -2.071 -8.088 -9.748 1.00 95.75 96 ASP A O 1
ATOM 745 N N . ASP A 1 97 ? -0.027 -9.011 -10.025 1.00 96.19 97 ASP A N 1
ATOM 746 C CA . ASP A 1 97 ? -0.128 -9.999 -8.953 1.00 96.19 97 ASP A CA 1
ATOM 747 C C . ASP A 1 97 ? 0.332 -9.381 -7.638 1.00 96.19 97 ASP A C 1
ATOM 749 O O . ASP A 1 97 ? 1.500 -9.396 -7.285 1.00 96.19 97 ASP A O 1
ATOM 753 N N . ILE A 1 98 ? -0.624 -8.917 -6.838 1.00 98.12 98 ILE A N 1
ATOM 754 C CA . ILE A 1 98 ? -0.324 -8.245 -5.571 1.00 98.12 98 ILE A CA 1
ATOM 755 C C . ILE A 1 98 ? 0.125 -9.203 -4.452 1.00 98.12 98 ILE A C 1
ATOM 757 O O . ILE A 1 98 ? 0.175 -8.814 -3.284 1.00 98.12 98 ILE A O 1
ATOM 761 N N . THR A 1 99 ? 0.386 -10.484 -4.726 1.00 98.25 99 THR A N 1
ATOM 762 C CA . THR A 1 99 ? 0.699 -11.472 -3.682 1.00 98.25 99 THR A CA 1
ATOM 763 C C . THR A 1 99 ? 1.944 -11.093 -2.873 1.00 98.25 99 THR A C 1
ATOM 765 O O . THR A 1 99 ? 1.950 -11.230 -1.640 1.00 98.25 99 THR A O 1
ATOM 768 N N . ASP A 1 100 ? 2.994 -10.602 -3.526 1.00 97.06 100 ASP A N 1
ATOM 769 C CA . ASP A 1 100 ? 4.211 -10.141 -2.865 1.00 97.06 100 ASP A CA 1
ATOM 770 C C . ASP A 1 100 ? 4.037 -8.753 -2.229 1.00 97.06 100 ASP A C 1
ATOM 772 O O . ASP A 1 100 ? 4.534 -8.555 -1.110 1.00 97.06 100 ASP A O 1
ATOM 776 N N . ASP A 1 101 ? 3.244 -7.849 -2.821 1.00 98.31 101 ASP A N 1
ATOM 777 C CA . ASP A 1 101 ? 2.804 -6.612 -2.160 1.00 98.31 101 ASP A CA 1
ATOM 778 C C . ASP A 1 101 ? 2.151 -6.924 -0.813 1.00 98.31 101 ASP A C 1
ATOM 780 O O . ASP A 1 101 ? 2.523 -6.370 0.225 1.00 98.31 101 ASP A O 1
ATOM 784 N N . ILE A 1 102 ? 1.194 -7.859 -0.805 1.00 98.69 102 ILE A N 1
ATOM 785 C CA . ILE A 1 102 ? 0.458 -8.274 0.387 1.00 98.69 102 ILE A CA 1
ATOM 786 C C . ILE A 1 102 ? 1.404 -8.818 1.461 1.00 98.69 102 ILE A C 1
ATOM 788 O O . ILE A 1 102 ? 1.256 -8.498 2.649 1.00 98.69 102 ILE A O 1
ATOM 792 N N . ALA A 1 103 ? 2.387 -9.631 1.072 1.00 98.38 103 ALA A N 1
ATOM 793 C CA . ALA A 1 103 ? 3.393 -10.134 1.999 1.00 98.38 103 ALA A CA 1
ATOM 794 C C . ALA A 1 103 ? 4.214 -8.984 2.610 1.00 98.38 103 ALA A C 1
ATOM 796 O O . ALA A 1 103 ? 4.445 -8.960 3.827 1.00 98.38 103 ALA A O 1
ATOM 797 N N . CYS A 1 104 ? 4.601 -8.004 1.792 1.00 98.38 104 CYS A N 1
ATOM 798 C CA . CYS A 1 104 ? 5.366 -6.849 2.236 1.00 98.38 104 CYS A CA 1
ATOM 799 C C . CYS A 1 104 ? 4.547 -5.932 3.158 1.00 98.38 104 CYS A C 1
ATOM 801 O O . CYS A 1 104 ? 4.978 -5.664 4.281 1.00 98.38 104 CYS A O 1
ATOM 803 N N . ILE A 1 105 ? 3.327 -5.521 2.789 1.00 98.69 105 ILE A N 1
ATOM 804 C CA . ILE A 1 105 ? 2.520 -4.615 3.628 1.00 98.69 105 ILE A CA 1
ATOM 805 C C . ILE A 1 105 ? 2.134 -5.240 4.970 1.00 98.69 105 ILE A C 1
ATOM 807 O O . ILE A 1 105 ? 2.030 -4.528 5.966 1.00 98.69 105 ILE A O 1
ATOM 811 N N . ARG A 1 106 ? 1.978 -6.569 5.050 1.00 98.69 106 ARG A N 1
ATOM 812 C CA . ARG A 1 106 ? 1.777 -7.276 6.327 1.00 98.69 106 ARG A CA 1
ATOM 813 C C . ARG A 1 106 ? 2.987 -7.147 7.239 1.00 98.69 106 ARG A C 1
ATOM 815 O O . ARG A 1 106 ? 2.831 -6.940 8.445 1.00 98.69 106 ARG A O 1
ATOM 822 N N . ARG A 1 107 ? 4.190 -7.251 6.671 1.00 98.38 107 ARG A N 1
ATOM 823 C CA . ARG A 1 107 ? 5.438 -7.033 7.405 1.00 98.38 107 ARG A CA 1
ATOM 824 C C . ARG A 1 107 ? 5.533 -5.591 7.897 1.00 98.38 107 ARG A C 1
ATOM 826 O O . ARG A 1 107 ? 5.748 -5.394 9.092 1.00 98.38 107 ARG A O 1
ATOM 833 N N . ILE A 1 108 ? 5.297 -4.622 7.014 1.00 98.44 108 ILE A N 1
ATOM 834 C CA . ILE A 1 108 ? 5.280 -3.188 7.343 1.00 98.44 108 ILE A CA 1
ATOM 835 C C . ILE A 1 108 ? 4.281 -2.916 8.470 1.00 98.44 108 ILE A C 1
ATOM 837 O O . ILE A 1 108 ? 4.633 -2.333 9.495 1.00 98.44 108 ILE A O 1
ATOM 841 N N . PHE A 1 109 ? 3.048 -3.405 8.323 1.00 98.69 109 PHE A N 1
ATOM 842 C CA . PHE A 1 109 ? 1.988 -3.249 9.311 1.00 98.69 109 PHE A CA 1
ATOM 843 C C . PHE A 1 109 ? 2.396 -3.821 10.671 1.00 98.69 109 PHE A C 1
ATOM 845 O O . PHE A 1 109 ? 2.221 -3.158 11.694 1.00 98.69 109 PHE A O 1
ATOM 852 N N . LYS A 1 110 ? 2.974 -5.028 10.712 1.00 98.50 110 LYS A N 1
ATOM 853 C CA . LYS A 1 110 ? 3.441 -5.653 11.958 1.00 98.50 110 LYS A CA 1
ATOM 854 C C . LYS A 1 110 ? 4.549 -4.833 12.622 1.00 98.50 110 LYS A C 1
ATOM 856 O O . LYS A 1 110 ? 4.484 -4.579 13.824 1.00 98.50 110 LYS A O 1
ATOM 861 N N . GLU A 1 111 ? 5.538 -4.400 11.848 1.00 97.75 111 GLU A N 1
ATOM 862 C CA . GLU A 1 111 ? 6.671 -3.618 12.345 1.00 97.75 111 GLU A CA 1
ATOM 863 C C . GLU A 1 111 ? 6.216 -2.255 12.890 1.00 97.75 111 GLU A C 1
ATOM 865 O O . GLU A 1 111 ? 6.545 -1.886 14.016 1.00 97.75 111 GLU A O 1
ATOM 870 N N . HIS A 1 112 ? 5.345 -1.550 12.169 1.00 97.44 112 HIS A N 1
ATOM 871 C CA . HIS A 1 112 ? 4.803 -0.269 12.625 1.00 97.44 112 HIS A CA 1
ATOM 872 C C . HIS A 1 112 ? 3.775 -0.397 13.755 1.00 97.44 112 HIS A C 1
ATOM 874 O O . HIS A 1 112 ? 3.639 0.531 14.561 1.00 97.44 112 HIS A O 1
ATOM 880 N N . THR A 1 113 ? 3.092 -1.540 13.872 1.00 98.31 113 THR A N 1
ATOM 881 C CA . THR A 1 113 ? 2.257 -1.847 15.043 1.00 98.31 113 THR A CA 1
ATOM 882 C C . THR A 1 113 ? 3.128 -1.933 16.288 1.00 98.31 113 THR A C 1
ATOM 884 O O . THR A 1 113 ? 2.796 -1.321 17.299 1.00 98.31 113 THR A O 1
ATOM 887 N N . PHE A 1 114 ? 4.279 -2.606 16.205 1.00 97.31 114 PHE A N 1
ATOM 888 C CA . PHE A 1 114 ? 5.228 -2.674 17.315 1.00 97.31 114 PHE A CA 1
ATOM 889 C C . PHE A 1 114 ? 5.788 -1.293 17.693 1.00 97.31 114 PHE A C 1
ATOM 891 O O . PHE A 1 114 ? 5.902 -0.976 18.874 1.00 97.31 114 PHE A O 1
ATOM 898 N N . LEU A 1 115 ? 6.098 -0.447 16.705 1.00 96.50 115 LEU A N 1
ATOM 899 C CA . LEU A 1 115 ? 6.707 0.867 16.947 1.00 96.50 115 LEU A CA 1
ATOM 900 C C . LEU A 1 115 ? 5.728 1.937 17.451 1.00 96.50 115 LEU A C 1
ATOM 902 O O . LEU A 1 115 ? 6.128 2.814 18.214 1.00 96.50 115 LEU A O 1
ATOM 906 N N . SER A 1 116 ? 4.471 1.913 16.999 1.00 96.94 116 SER A N 1
ATOM 907 C CA . SER A 1 116 ? 3.522 3.019 17.221 1.00 96.94 116 SER A CA 1
ATOM 908 C C . SER A 1 116 ? 2.184 2.610 17.839 1.00 96.94 116 SER A C 1
ATOM 910 O O . SER A 1 116 ? 1.347 3.472 18.101 1.00 96.94 116 SER A O 1
ATOM 912 N N . GLY A 1 117 ? 1.949 1.312 18.044 1.00 97.75 117 GLY A N 1
ATOM 913 C CA . GLY A 1 117 ? 0.661 0.766 18.477 1.00 97.75 117 GLY A CA 1
ATOM 914 C C . GLY A 1 117 ? -0.395 0.671 17.368 1.00 97.75 117 GLY A C 1
ATOM 915 O O . GLY A 1 117 ? -1.454 0.095 17.594 1.00 97.75 117 GLY A O 1
ATOM 916 N N . ASN A 1 118 ? -0.127 1.201 16.168 1.00 97.44 118 ASN A N 1
ATOM 917 C CA . ASN A 1 118 ? -1.025 1.118 15.017 1.00 97.44 118 ASN A CA 1
ATOM 918 C C . ASN A 1 118 ? -0.228 0.972 13.711 1.00 97.44 118 ASN A C 1
ATOM 920 O O . ASN A 1 118 ? 0.415 1.917 13.255 1.00 97.44 118 ASN A O 1
ATOM 924 N N . GLY A 1 119 ? -0.301 -0.204 13.085 1.00 98.25 119 GLY A N 1
ATOM 925 C CA . GLY A 1 119 ? 0.443 -0.522 11.865 1.00 98.25 119 GLY A CA 1
ATOM 926 C C . GLY A 1 119 ? 0.137 0.373 10.669 1.00 98.25 119 GLY A C 1
ATOM 927 O O . GLY A 1 119 ? 1.018 0.597 9.844 1.00 98.25 119 GLY A O 1
ATOM 928 N N . PHE A 1 120 ? -1.062 0.955 10.594 1.00 98.50 120 PHE A N 1
ATOM 929 C CA . PHE A 1 120 ? -1.428 1.841 9.490 1.00 98.50 120 PHE A CA 1
ATOM 930 C C . PHE A 1 120 ? -0.664 3.172 9.494 1.00 98.50 120 PHE A C 1
ATOM 932 O O . PHE A 1 120 ? -0.593 3.836 8.463 1.00 98.50 120 PHE A O 1
ATOM 939 N N . ASN A 1 121 ? -0.026 3.543 10.611 1.00 97.88 121 ASN A N 1
ATOM 940 C CA . ASN A 1 121 ? 0.811 4.742 10.693 1.00 97.88 121 ASN A CA 1
ATOM 941 C C . ASN A 1 121 ? 2.066 4.685 9.804 1.00 97.88 121 ASN A C 1
ATOM 943 O O . ASN A 1 121 ? 2.780 5.683 9.718 1.00 97.88 121 ASN A O 1
ATOM 947 N N . ALA A 1 122 ? 2.363 3.548 9.167 1.00 97.75 122 ALA A N 1
ATOM 948 C CA . ALA A 1 122 ? 3.413 3.477 8.154 1.00 97.75 122 ALA A CA 1
ATOM 949 C C . ALA A 1 122 ? 3.072 4.284 6.888 1.00 97.75 122 ALA A C 1
ATOM 951 O O . ALA A 1 122 ? 3.979 4.774 6.222 1.00 97.75 122 ALA A O 1
ATOM 952 N N . TRP A 1 123 ? 1.781 4.459 6.581 1.00 98.31 123 TRP A N 1
ATOM 953 C CA . TRP A 1 123 ? 1.313 5.163 5.389 1.00 98.31 123 TRP A CA 1
ATOM 954 C C . TRP A 1 123 ? 0.965 6.612 5.707 1.00 98.31 123 TRP A C 1
ATOM 956 O O . TRP A 1 123 ? 0.133 6.898 6.572 1.00 98.31 123 TRP A O 1
ATOM 966 N N . THR A 1 124 ? 1.565 7.551 4.975 1.00 95.94 124 THR A N 1
ATOM 967 C CA . THR A 1 124 ? 1.364 8.988 5.228 1.00 95.94 124 THR A CA 1
ATOM 968 C C . THR A 1 124 ? -0.070 9.444 4.942 1.00 95.94 124 THR A C 1
ATOM 970 O O . THR A 1 124 ? -0.557 10.379 5.584 1.00 95.94 124 THR A O 1
ATOM 973 N N . VAL A 1 125 ? -0.783 8.745 4.049 1.00 97.19 125 VAL A N 1
ATOM 974 C CA . VAL A 1 125 ? -2.197 9.013 3.747 1.00 97.19 125 VAL A CA 1
ATOM 975 C C . VAL A 1 125 ? -3.135 8.605 4.884 1.00 97.19 125 VAL A C 1
ATOM 977 O O . VAL A 1 125 ? -4.225 9.168 5.009 1.00 97.19 125 VAL A O 1
ATOM 980 N N . TYR A 1 126 ? -2.736 7.652 5.735 1.00 98.38 126 TYR A N 1
ATOM 981 C CA . TYR A 1 126 ? -3.615 7.072 6.748 1.00 98.38 126 TYR A CA 1
ATOM 982 C C . TYR A 1 126 ? -4.188 8.106 7.732 1.00 98.38 126 TYR A C 1
ATOM 984 O O . TYR A 1 126 ? -5.416 8.231 7.796 1.00 98.38 126 TYR A O 1
ATOM 992 N N . PRO A 1 127 ? -3.373 8.899 8.458 1.00 97.62 127 PRO A N 1
ATOM 993 C CA . PRO A 1 127 ? -3.905 9.878 9.408 1.00 97.62 127 PRO A CA 1
ATOM 994 C C . PRO A 1 127 ? -4.726 10.990 8.738 1.00 97.62 127 PRO A C 1
ATOM 996 O O . PRO A 1 127 ? -5.542 11.623 9.403 1.00 97.62 127 PRO A O 1
ATOM 999 N N . LEU A 1 128 ? -4.521 11.235 7.440 1.00 97.38 128 LEU A N 1
ATOM 1000 C CA . LEU A 1 128 ? -5.194 12.299 6.693 1.00 97.38 128 LEU A CA 1
ATOM 1001 C C . LEU A 1 128 ? -6.559 11.866 6.150 1.00 97.38 128 LEU A C 1
ATOM 1003 O O . LEU A 1 128 ? -7.496 12.664 6.151 1.00 97.38 128 LEU A O 1
ATOM 1007 N N . TYR A 1 129 ? -6.675 10.619 5.688 1.00 97.44 129 TYR A N 1
ATOM 1008 C CA . TYR A 1 129 ? -7.832 10.175 4.907 1.00 97.44 129 TYR A CA 1
ATOM 1009 C C . TYR A 1 129 ? -8.506 8.902 5.423 1.00 97.44 129 TYR A C 1
ATOM 1011 O O . TYR A 1 129 ? -9.675 8.679 5.100 1.00 97.44 129 TYR A O 1
ATOM 1019 N N . CYS A 1 130 ? -7.803 8.074 6.201 1.00 98.38 130 CYS A N 1
ATOM 1020 C CA . CYS A 1 130 ? -8.214 6.695 6.492 1.00 98.38 130 CYS A CA 1
ATOM 1021 C C . CYS A 1 130 ? -8.313 6.354 7.987 1.00 98.38 130 CYS A C 1
ATOM 1023 O O . CYS A 1 130 ? -8.716 5.247 8.326 1.00 98.38 130 CYS A O 1
ATOM 1025 N N . ALA A 1 131 ? -7.977 7.282 8.888 1.00 97.69 131 ALA A N 1
ATOM 1026 C CA . ALA A 1 131 ? -8.114 7.080 10.333 1.00 97.69 131 ALA A CA 1
ATOM 1027 C C . ALA A 1 131 ? -9.563 7.224 10.845 1.00 97.69 131 ALA A C 1
ATOM 1029 O O . ALA A 1 131 ? -9.874 6.774 11.945 1.00 97.69 131 ALA A O 1
ATOM 1030 N N . GLY A 1 132 ? -10.427 7.892 10.072 1.00 96.00 132 GLY A N 1
ATOM 1031 C CA . GLY A 1 132 ? -11.837 8.111 10.400 1.00 96.00 132 GLY A CA 1
ATOM 1032 C C . GLY A 1 132 ? -12.761 7.024 9.848 1.00 96.00 132 GLY A C 1
ATOM 1033 O O . GLY A 1 132 ? -12.389 5.860 9.731 1.00 96.00 132 GLY A O 1
ATOM 1034 N N . ASP A 1 133 ? -13.983 7.418 9.486 1.00 97.31 133 ASP A N 1
ATOM 1035 C CA . ASP A 1 133 ? -14.948 6.500 8.882 1.00 97.31 133 ASP A CA 1
ATOM 1036 C C . ASP A 1 133 ? -14.516 6.071 7.469 1.00 97.31 133 ASP A C 1
ATOM 1038 O O . ASP A 1 133 ? -14.449 6.871 6.528 1.00 97.31 133 ASP A O 1
ATOM 1042 N N . VAL A 1 134 ? -14.239 4.776 7.343 1.00 98.19 134 VAL A N 1
ATOM 1043 C CA . VAL A 1 134 ? -13.817 4.102 6.113 1.00 98.19 134 VAL A CA 1
ATOM 1044 C C . VAL A 1 134 ? -14.896 3.172 5.542 1.00 98.19 134 VAL A C 1
ATOM 1046 O O . VAL A 1 134 ? -14.658 2.510 4.534 1.00 98.19 134 VAL A O 1
ATOM 1049 N N . SER A 1 135 ? -16.102 3.135 6.118 1.00 97.38 135 SER A N 1
ATOM 1050 C CA . SER A 1 135 ? -17.193 2.243 5.685 1.00 97.38 135 SER A CA 1
ATOM 1051 C C . SER A 1 135 ? -17.533 2.381 4.194 1.00 97.38 135 SER A C 1
ATOM 1053 O O . SER A 1 135 ? -17.664 1.379 3.488 1.00 97.38 135 SER A O 1
ATOM 1055 N N . LYS A 1 136 ? -17.534 3.616 3.674 1.00 97.50 136 LYS A N 1
ATOM 1056 C CA . LYS A 1 136 ? -17.758 3.933 2.251 1.00 97.50 136 LYS A CA 1
ATOM 1057 C C . LYS A 1 136 ? -16.815 3.208 1.282 1.00 97.50 136 LYS A C 1
ATOM 1059 O O . LYS A 1 136 ? -17.141 3.051 0.108 1.00 97.50 136 LYS A O 1
ATOM 1064 N N . TYR A 1 137 ? -15.630 2.784 1.733 1.00 98.25 137 TYR A N 1
ATOM 1065 C CA . TYR A 1 137 ? -14.673 2.093 0.867 1.00 98.25 137 TYR A CA 1
ATOM 1066 C C . TYR A 1 137 ? -15.081 0.644 0.588 1.00 98.25 137 TYR A C 1
ATOM 1068 O O . TYR A 1 137 ? -14.672 0.097 -0.432 1.00 98.25 137 TYR A O 1
ATOM 1076 N N . VAL A 1 138 ? -15.962 0.051 1.398 1.00 98.00 138 VAL A N 1
ATOM 1077 C CA . VAL A 1 138 ? -16.466 -1.323 1.200 1.00 98.00 138 VAL A CA 1
ATOM 1078 C C . VAL A 1 138 ? -17.984 -1.418 1.063 1.00 98.00 138 VAL A C 1
ATOM 1080 O O . VAL A 1 138 ? -18.514 -2.512 0.887 1.00 98.00 138 VAL A O 1
ATOM 1083 N N . GLU A 1 139 ? -18.691 -0.290 1.104 1.00 96.75 139 GLU A N 1
ATOM 1084 C CA . GLU A 1 139 ? -20.142 -0.242 0.921 1.00 96.75 139 GLU A CA 1
ATOM 1085 C C . GLU A 1 139 ? -20.552 -0.937 -0.391 1.00 96.75 139 GLU A C 1
ATOM 1087 O O . GLU A 1 139 ? -19.973 -0.661 -1.450 1.00 96.75 139 GLU A O 1
ATOM 1092 N N . GLY A 1 140 ? -21.494 -1.882 -0.303 1.00 96.06 140 GLY A N 1
ATOM 1093 C CA . GLY A 1 140 ? -21.999 -2.680 -1.428 1.00 96.06 140 GLY A CA 1
ATOM 1094 C C . GLY A 1 140 ? -21.029 -3.723 -2.006 1.00 96.06 140 GLY A C 1
ATOM 1095 O O . GLY A 1 140 ? -21.324 -4.338 -3.027 1.00 96.06 140 GLY A O 1
ATOM 1096 N N . CYS A 1 141 ? -19.844 -3.935 -1.416 1.00 96.81 141 CYS A N 1
ATOM 1097 C CA . CYS A 1 141 ? -18.863 -4.865 -1.993 1.00 96.81 141 CYS A CA 1
ATOM 1098 C C . CYS A 1 141 ? -19.125 -6.340 -1.671 1.00 96.81 141 CYS A C 1
ATOM 1100 O O . CYS A 1 141 ? -18.624 -7.212 -2.388 1.00 96.81 141 CYS A O 1
ATOM 1102 N N . PHE A 1 142 ? -19.894 -6.610 -0.612 1.00 94.56 142 PHE A N 1
ATOM 1103 C CA . PHE A 1 142 ? -20.075 -7.944 -0.031 1.00 94.56 142 PHE A CA 1
ATOM 1104 C C . PHE A 1 142 ? -21.539 -8.398 0.021 1.00 94.56 142 PHE A C 1
ATOM 1106 O O . PHE A 1 142 ? -21.840 -9.369 0.708 1.00 94.56 142 PHE A O 1
ATOM 1113 N N . ASP A 1 143 ? -22.445 -7.733 -0.696 1.00 86.19 143 ASP A N 1
ATOM 1114 C CA . ASP A 1 143 ? -23.881 -8.049 -0.652 1.00 86.19 143 ASP A CA 1
ATOM 1115 C C . ASP A 1 143 ? -24.147 -9.512 -1.063 1.00 86.19 143 ASP A C 1
ATOM 1117 O O . ASP A 1 143 ? -24.889 -10.229 -0.396 1.00 86.19 143 ASP A O 1
ATOM 1121 N N . ASN A 1 144 ? -23.407 -10.012 -2.059 1.00 72.75 144 ASN A N 1
ATOM 1122 C CA . ASN A 1 144 ? -23.480 -11.403 -2.525 1.00 72.75 144 ASN A CA 1
ATOM 1123 C C . ASN A 1 144 ? -22.894 -12.433 -1.532 1.00 72.75 144 ASN A C 1
ATOM 1125 O O . ASN A 1 144 ? -23.153 -13.630 -1.655 1.00 72.75 144 ASN A O 1
ATOM 1129 N N . ASP A 1 145 ? -22.081 -12.006 -0.559 1.00 67.50 145 ASP A N 1
ATOM 1130 C CA . ASP A 1 145 ? -21.513 -12.910 0.454 1.00 67.50 145 ASP A CA 1
ATOM 1131 C C . ASP A 1 145 ? -22.542 -13.240 1.549 1.00 67.50 145 ASP A C 1
ATOM 1133 O O . ASP A 1 145 ? -22.420 -14.255 2.240 1.00 67.50 145 ASP A O 1
ATOM 1137 N N . ILE A 1 146 ? -23.555 -12.383 1.719 1.00 63.19 146 ILE A N 1
ATOM 1138 C CA . ILE A 1 146 ? -24.628 -12.572 2.699 1.00 63.19 146 ILE A CA 1
ATOM 1139 C C . ILE A 1 146 ? -25.627 -13.625 2.200 1.00 63.19 146 ILE A C 1
ATOM 1141 O O . ILE A 1 146 ? -26.035 -14.492 2.975 1.00 63.19 146 ILE A O 1
ATOM 1145 N N . ASP A 1 147 ? -25.930 -13.643 0.901 1.00 57.22 147 ASP A N 1
ATOM 1146 C CA . ASP A 1 147 ? -26.879 -14.597 0.308 1.00 57.22 147 ASP A CA 1
ATOM 1147 C C . ASP A 1 147 ? -26.408 -16.060 0.413 1.00 57.22 147 ASP A C 1
ATOM 1149 O O . ASP A 1 147 ? -27.212 -16.974 0.622 1.00 57.22 147 ASP A O 1
ATOM 1153 N N . ASN A 1 148 ? -25.093 -16.291 0.367 1.00 56.38 148 ASN A N 1
ATOM 1154 C CA . ASN A 1 148 ? -24.504 -17.627 0.499 1.00 56.38 148 ASN A CA 1
ATOM 1155 C C . ASN A 1 148 ? -24.509 -18.161 1.946 1.00 56.38 148 ASN A C 1
ATOM 1157 O O . ASN A 1 148 ? -24.501 -19.374 2.143 1.00 56.38 148 ASN A O 1
ATOM 1161 N N . ASN A 1 149 ? -24.581 -17.286 2.958 1.00 53.28 149 ASN A N 1
ATOM 1162 C CA . ASN A 1 149 ? -24.680 -17.680 4.373 1.00 53.28 149 ASN A CA 1
ATOM 1163 C C . ASN A 1 149 ? -26.131 -17.819 4.869 1.00 53.28 149 ASN A C 1
ATOM 1165 O O . ASN A 1 149 ? -26.379 -18.514 5.852 1.00 53.28 149 ASN A O 1
ATOM 1169 N N . ILE A 1 150 ? -27.114 -17.219 4.188 1.00 55.19 150 ILE A N 1
ATOM 1170 C CA . ILE A 1 150 ? -28.537 -17.331 4.566 1.00 55.19 150 ILE A CA 1
ATOM 1171 C C . ILE A 1 150 ? -29.130 -18.709 4.207 1.00 55.19 150 ILE A C 1
ATOM 1173 O O . ILE A 1 150 ? -30.121 -19.132 4.801 1.00 55.19 150 ILE A O 1
ATOM 1177 N N . SER A 1 151 ? -28.486 -19.477 3.323 1.00 51.31 151 SER A N 1
ATOM 1178 C CA . SER A 1 151 ? -28.895 -20.862 3.025 1.00 51.31 151 SER A CA 1
ATOM 1179 C C . SER A 1 151 ? -28.391 -21.903 4.044 1.00 51.31 151 SER A C 1
ATOM 1181 O O . SER A 1 151 ? -28.716 -23.084 3.920 1.00 51.31 151 SER A O 1
ATOM 1183 N N . GLN A 1 152 ? -27.639 -21.492 5.073 1.00 52.50 152 GLN A N 1
ATOM 1184 C CA . GLN A 1 152 ? -27.185 -22.350 6.176 1.00 52.50 152 GLN A CA 1
ATOM 1185 C C . GLN A 1 152 ? -27.220 -21.598 7.522 1.00 52.50 152 GLN A C 1
ATOM 1187 O O . GLN A 1 152 ? -26.184 -21.332 8.120 1.00 52.50 152 GLN A O 1
ATOM 1192 N N . GLY A 1 153 ? -28.404 -21.258 8.046 1.00 37.34 153 GLY A N 1
ATOM 1193 C CA . GLY A 1 153 ? -28.463 -20.671 9.391 1.00 37.34 153 GLY A CA 1
ATOM 1194 C C . GLY A 1 153 ? -29.852 -20.334 9.916 1.00 37.34 153 GLY A C 1
ATOM 1195 O O . GLY A 1 153 ? -30.292 -19.191 9.845 1.00 37.34 153 GLY A O 1
ATOM 1196 N N . THR A 1 154 ? -30.533 -21.318 10.504 1.00 40.66 154 THR A N 1
ATOM 1197 C CA . THR A 1 154 ? -31.736 -21.106 11.321 1.00 40.66 154 THR A CA 1
ATOM 1198 C C . THR A 1 154 ? -31.357 -20.467 12.664 1.00 40.66 154 THR A C 1
ATOM 1200 O O . THR A 1 154 ? -30.430 -20.909 13.338 1.00 40.66 154 THR A O 1
ATOM 1203 N N . ILE A 1 155 ? -32.105 -19.433 13.048 1.00 47.75 155 ILE A N 1
ATOM 1204 C CA . ILE A 1 155 ? -31.961 -18.606 14.255 1.00 47.75 155 ILE A CA 1
ATOM 1205 C C . ILE A 1 155 ? -32.051 -19.431 15.548 1.00 47.75 155 ILE A C 1
ATOM 1207 O O . ILE A 1 155 ? -33.050 -20.115 15.765 1.00 47.75 155 ILE A O 1
ATOM 1211 N N . GLN A 1 156 ? -31.085 -19.241 16.457 1.00 37.91 156 GLN A N 1
ATOM 1212 C CA . GLN A 1 156 ? -31.321 -19.187 17.907 1.00 37.91 156 GLN A CA 1
ATOM 1213 C C . GLN A 1 156 ? -30.176 -18.458 18.644 1.00 37.91 156 GLN A C 1
ATOM 1215 O O . GLN A 1 156 ? -29.015 -18.843 18.577 1.00 37.91 156 GLN A O 1
ATOM 1220 N N . GLN A 1 157 ? -30.540 -17.419 19.392 1.00 35.88 157 GLN A N 1
ATOM 1221 C CA . GLN A 1 157 ? -29.839 -16.871 20.563 1.00 35.88 157 GLN A CA 1
ATOM 1222 C C . GLN A 1 157 ? -30.920 -16.658 21.649 1.00 35.88 157 GLN A C 1
ATOM 1224 O O . GLN A 1 157 ? -32.090 -16.553 21.263 1.00 35.88 157 GLN A O 1
ATOM 1229 N N . PRO A 1 158 ? -30.611 -16.523 22.962 1.00 44.06 158 PRO A N 1
ATOM 1230 C CA . PRO A 1 158 ? -29.283 -16.347 23.575 1.00 44.06 158 PRO A CA 1
ATOM 1231 C C . PRO A 1 158 ? -29.039 -17.161 24.875 1.00 44.06 158 PRO A C 1
ATOM 1233 O O . PRO A 1 158 ? -29.969 -17.418 25.633 1.00 44.06 158 PRO A O 1
ATOM 1236 N N . HIS A 1 159 ? -27.773 -17.406 25.243 1.00 29.48 159 HIS A N 1
ATOM 1237 C CA . HIS A 1 159 ? -27.360 -17.270 26.650 1.00 29.48 159 HIS A CA 1
ATOM 1238 C C . HIS A 1 159 ? -25.845 -17.078 26.816 1.00 29.48 159 HIS A C 1
ATOM 1240 O O . HIS A 1 159 ? -25.046 -17.804 26.230 1.00 29.48 159 HIS A O 1
ATOM 1246 N N . SER A 1 160 ? -25.479 -16.102 27.649 1.00 37.84 160 SER A N 1
ATOM 1247 C CA . SER A 1 160 ? -24.142 -15.890 28.200 1.00 37.84 160 SER A CA 1
ATOM 1248 C C . SER A 1 160 ? -23.737 -17.048 29.107 1.00 37.84 160 SER A C 1
ATOM 1250 O O . SER A 1 160 ? -24.521 -17.436 29.965 1.00 37.84 160 SER A O 1
ATOM 1252 N N . THR A 1 161 ? -22.495 -17.516 29.018 1.00 27.92 161 THR A N 1
ATOM 1253 C CA . THR A 1 161 ? -21.738 -18.034 30.169 1.00 27.92 161 THR A CA 1
ATOM 1254 C C . THR A 1 161 ? -20.247 -17.923 29.868 1.00 27.92 161 THR A C 1
ATOM 1256 O O . THR A 1 161 ? -19.763 -18.381 28.839 1.00 27.92 161 THR A O 1
ATOM 1259 N N . THR A 1 162 ? -19.564 -17.251 30.785 1.00 33.50 162 THR A N 1
ATOM 1260 C CA . THR A 1 162 ? -18.121 -17.081 30.913 1.00 33.50 162 THR A CA 1
ATOM 1261 C C . THR A 1 162 ? -17.423 -18.412 31.192 1.00 33.50 162 THR A C 1
ATOM 1263 O O . THR A 1 162 ? -17.838 -19.124 32.103 1.00 33.50 162 THR A O 1
ATOM 1266 N N . SER A 1 163 ? -16.318 -18.682 30.496 1.00 35.50 163 SER A N 1
ATOM 1267 C CA . SER A 1 163 ? -15.209 -19.500 31.006 1.00 35.50 163 SER A CA 1
ATOM 1268 C C . SER A 1 163 ? -13.957 -19.283 30.148 1.00 35.50 163 SER A C 1
ATOM 1270 O O . SER A 1 163 ? -13.966 -19.607 28.960 1.00 35.50 163 SER A O 1
ATOM 1272 N N . GLU A 1 164 ? -12.909 -18.728 30.764 1.00 41.56 164 GLU A N 1
ATOM 1273 C CA . GLU A 1 164 ? -11.507 -18.846 30.329 1.00 41.56 164 GLU A CA 1
ATOM 1274 C C . GLU A 1 164 ? -11.124 -20.319 30.136 1.00 41.56 164 GLU A C 1
ATOM 1276 O O . GLU A 1 164 ? -11.678 -21.201 30.804 1.00 41.56 164 GLU A O 1
ATOM 1281 N N . PRO A 1 165 ? -10.174 -20.585 29.231 1.00 45.19 165 PRO A N 1
ATOM 1282 C CA . PRO A 1 165 ? -9.021 -21.366 29.672 1.00 45.19 165 PRO A CA 1
ATOM 1283 C C . PRO A 1 165 ? -7.678 -20.854 29.131 1.00 45.19 165 PRO A C 1
ATOM 1285 O O . PRO A 1 165 ? -7.496 -20.687 27.927 1.00 45.19 165 PRO A O 1
ATOM 1288 N N . ASP A 1 166 ? -6.774 -20.674 30.093 1.00 37.09 166 ASP A N 1
ATOM 1289 C CA . ASP A 1 166 ? -5.372 -21.090 30.147 1.00 37.09 166 ASP A CA 1
ATOM 1290 C C . ASP A 1 166 ? -4.448 -20.794 28.956 1.00 37.09 166 ASP A C 1
ATOM 1292 O O . ASP A 1 166 ? -4.460 -21.431 27.902 1.00 37.09 166 ASP A O 1
ATOM 1296 N N . ASP A 1 167 ? -3.560 -19.845 29.244 1.00 40.72 167 ASP A N 1
ATOM 1297 C CA . ASP A 1 167 ? -2.355 -19.473 28.528 1.00 40.72 167 ASP A CA 1
ATOM 1298 C C . ASP A 1 167 ? -1.409 -20.666 28.297 1.00 40.72 167 ASP A C 1
ATOM 1300 O O . ASP A 1 167 ? -0.924 -21.293 29.241 1.00 40.72 167 ASP A O 1
ATOM 1304 N N . GLU A 1 168 ? -1.033 -20.899 27.039 1.00 40.03 168 GLU A N 1
ATOM 1305 C CA . GLU A 1 168 ? 0.241 -21.540 26.707 1.00 40.03 168 GLU A CA 1
ATOM 1306 C C . GLU A 1 168 ? 1.082 -20.551 25.895 1.00 40.03 168 GLU A C 1
ATOM 1308 O O . GLU A 1 168 ? 1.094 -20.522 24.664 1.00 40.03 168 GLU A O 1
ATOM 1313 N N . GLU A 1 169 ? 1.751 -19.663 26.630 1.00 41.56 169 GLU A N 1
ATOM 1314 C CA . GLU A 1 169 ? 2.700 -18.698 26.095 1.00 41.56 169 GLU A CA 1
ATOM 1315 C C . GLU A 1 169 ? 4.004 -19.415 25.721 1.00 41.56 169 GLU A C 1
ATOM 1317 O O . GLU A 1 169 ? 4.880 -19.679 26.547 1.00 41.56 169 GLU A O 1
ATOM 1322 N N . SER A 1 170 ? 4.146 -19.746 24.438 1.00 42.97 170 SER A N 1
ATOM 1323 C CA . SER A 1 170 ? 5.428 -20.156 23.876 1.00 42.97 170 SER A CA 1
ATOM 1324 C C . SER A 1 170 ? 6.367 -18.946 23.849 1.00 42.97 170 SER A C 1
ATOM 1326 O O . SER A 1 170 ? 6.268 -18.080 22.974 1.00 42.97 170 SER A O 1
ATOM 1328 N N . VAL A 1 171 ? 7.282 -18.886 24.814 1.00 42.31 171 VAL A N 1
ATOM 1329 C CA . VAL A 1 171 ? 8.378 -17.912 24.874 1.00 42.31 171 VAL A CA 1
ATOM 1330 C C . VAL A 1 171 ? 9.302 -18.134 23.674 1.00 42.31 171 VAL A C 1
ATOM 1332 O O . VAL A 1 171 ? 10.206 -18.968 23.698 1.00 42.31 171 VAL A O 1
ATOM 1335 N N . TYR A 1 172 ? 9.067 -17.390 22.595 1.00 43.44 172 TYR A N 1
ATOM 1336 C CA . TYR A 1 172 ? 10.027 -17.262 21.505 1.00 43.44 172 TYR A CA 1
ATOM 1337 C C . TYR A 1 172 ? 11.067 -16.214 21.892 1.00 43.44 172 TYR A C 1
ATOM 1339 O O . TYR A 1 172 ? 10.836 -15.007 21.806 1.00 43.44 172 TYR A O 1
ATOM 1347 N N . GLU A 1 173 ? 12.226 -16.689 22.331 1.00 49.12 173 GLU A N 1
ATOM 1348 C CA . GLU A 1 173 ? 13.376 -15.844 22.623 1.00 49.12 173 GLU A CA 1
ATOM 1349 C C . GLU A 1 173 ? 13.956 -15.281 21.316 1.00 49.12 173 GLU A C 1
ATOM 1351 O O . GLU A 1 173 ? 14.410 -16.014 20.433 1.00 49.12 173 GLU A O 1
ATOM 1356 N N . PHE A 1 174 ? 13.889 -13.957 21.165 1.00 51.31 174 PHE A N 1
ATOM 1357 C CA . PHE A 1 174 ? 14.435 -13.257 20.007 1.00 51.31 174 PHE A CA 1
ATOM 1358 C C . PHE A 1 174 ? 15.972 -13.310 20.013 1.00 51.31 174 PHE A C 1
ATOM 1360 O O . PHE A 1 174 ? 16.590 -13.096 21.060 1.00 51.31 174 PHE A O 1
ATOM 1367 N N . PRO A 1 175 ? 16.623 -13.511 18.851 1.00 64.25 175 PRO A N 1
ATOM 1368 C CA . PRO A 1 175 ? 18.067 -13.365 18.746 1.00 64.25 175 PRO A CA 1
ATOM 1369 C C . PRO A 1 175 ? 18.490 -11.925 19.098 1.00 64.25 175 PRO A C 1
ATOM 1371 O O . PRO A 1 175 ? 17.775 -10.971 18.772 1.00 64.25 175 PRO A O 1
ATOM 1374 N N . PRO A 1 176 ? 19.652 -11.742 19.750 1.00 54.53 176 PRO A N 1
ATOM 1375 C CA . PRO A 1 176 ? 20.115 -10.431 20.178 1.00 54.53 176 PRO A CA 1
ATOM 1376 C C . PRO A 1 176 ? 20.303 -9.497 18.980 1.00 54.53 176 PRO A C 1
ATOM 1378 O O . PRO A 1 176 ? 20.850 -9.887 17.946 1.00 54.53 176 PRO A O 1
ATOM 1381 N N . LEU A 1 177 ? 19.871 -8.245 19.154 1.00 55.81 177 LEU A N 1
ATOM 1382 C CA . LEU A 1 177 ? 20.062 -7.167 18.186 1.00 55.81 177 LEU A CA 1
ATOM 1383 C C . LEU A 1 177 ? 21.528 -7.114 17.715 1.00 55.81 177 LEU A C 1
ATOM 1385 O O . LEU A 1 177 ? 22.438 -7.227 18.546 1.00 55.81 177 LEU A O 1
ATOM 1389 N N . PRO A 1 178 ? 21.790 -6.886 16.414 1.00 57.78 178 PRO A N 1
ATOM 1390 C CA . PRO A 1 178 ? 23.143 -6.639 15.944 1.00 57.78 178 PRO A CA 1
ATOM 1391 C C . PRO A 1 178 ? 23.713 -5.433 16.693 1.00 57.78 178 PRO A C 1
ATOM 1393 O O . PRO A 1 178 ? 23.134 -4.345 16.709 1.00 57.78 178 PRO A O 1
ATOM 1396 N N . THR A 1 179 ? 24.849 -5.642 17.361 1.00 56.88 179 THR A N 1
ATOM 1397 C CA . THR A 1 179 ? 25.485 -4.584 18.143 1.00 56.88 179 THR A CA 1
ATOM 1398 C C . THR A 1 179 ? 25.850 -3.417 17.228 1.00 56.88 179 THR A C 1
ATOM 1400 O O . THR A 1 179 ? 26.427 -3.660 16.161 1.00 56.88 179 THR A O 1
ATOM 1403 N N . PRO A 1 180 ? 25.588 -2.164 17.639 1.00 55.16 180 PRO A N 1
ATOM 1404 C CA . PRO A 1 180 ? 25.974 -1.000 16.858 1.00 55.16 180 PRO A CA 1
ATOM 1405 C C . PRO A 1 180 ? 27.482 -1.038 16.569 1.00 55.16 180 PRO A C 1
ATOM 1407 O O . PRO A 1 180 ? 28.263 -1.449 17.439 1.00 55.16 180 PRO A O 1
ATOM 1410 N N . PRO A 1 181 ? 27.919 -0.622 15.366 1.00 59.47 181 PRO A N 1
ATOM 1411 C CA . PRO A 1 181 ? 29.328 -0.642 15.005 1.00 59.47 181 PRO A CA 1
ATOM 1412 C C . PRO A 1 181 ? 30.136 0.133 16.048 1.00 59.47 181 PRO A C 1
ATOM 1414 O O . PRO A 1 181 ? 29.825 1.279 16.386 1.00 59.47 181 PRO A O 1
ATOM 1417 N N . LYS A 1 182 ? 31.171 -0.520 16.595 1.00 55.03 182 LYS A N 1
ATOM 1418 C CA . LYS A 1 182 ? 32.075 0.081 17.580 1.00 55.03 182 LYS A CA 1
ATOM 1419 C C . LYS A 1 182 ? 32.606 1.391 17.004 1.00 55.03 182 LYS A C 1
ATOM 1421 O O . LYS A 1 182 ? 33.262 1.381 15.964 1.00 55.03 182 LYS A O 1
ATOM 1426 N N . LYS A 1 183 ? 32.344 2.507 17.695 1.00 47.75 183 LYS A N 1
ATOM 1427 C CA . LYS A 1 183 ? 32.953 3.804 17.381 1.00 47.75 183 LYS A CA 1
ATOM 1428 C C . LYS A 1 183 ? 34.463 3.609 17.277 1.00 47.75 183 LYS A C 1
ATOM 1430 O O . LYS A 1 183 ? 35.120 3.293 18.272 1.00 47.75 183 LYS A O 1
ATOM 1435 N N . ILE A 1 184 ? 34.999 3.798 16.076 1.00 47.66 184 ILE A N 1
ATOM 1436 C CA . ILE A 1 184 ? 36.434 3.938 15.864 1.00 47.66 184 ILE A CA 1
ATOM 1437 C C . ILE A 1 184 ? 36.852 5.149 16.696 1.00 47.66 184 ILE A C 1
ATOM 1439 O O . ILE A 1 184 ? 36.374 6.262 16.479 1.00 47.66 184 ILE A O 1
ATOM 1443 N N . LYS A 1 185 ? 37.691 4.913 17.706 1.00 38.09 185 LYS A N 1
ATOM 1444 C CA . LYS A 1 185 ? 38.292 5.977 18.504 1.00 38.09 185 LYS A CA 1
ATOM 1445 C C . LYS A 1 185 ? 39.224 6.761 17.582 1.00 38.09 185 LYS A C 1
ATOM 1447 O O . LYS A 1 185 ? 40.331 6.314 17.300 1.00 38.09 185 LYS A O 1
ATOM 1452 N N . SER A 1 186 ? 38.776 7.914 17.097 1.00 45.12 186 SER A N 1
ATOM 1453 C CA . SER A 1 186 ? 39.690 8.935 16.598 1.00 45.12 186 SER A CA 1
ATOM 1454 C C . SER A 1 186 ? 40.472 9.454 17.801 1.00 45.12 186 SER A C 1
ATOM 1456 O O . SER A 1 186 ? 39.889 10.044 18.714 1.00 45.12 186 SER A O 1
ATOM 1458 N N . ASN A 1 187 ? 41.772 9.176 17.836 1.00 36.69 187 ASN A N 1
ATOM 1459 C CA . ASN A 1 187 ? 42.660 9.714 18.855 1.00 36.69 187 ASN A CA 1
ATOM 1460 C C . ASN A 1 187 ? 42.608 11.246 18.820 1.00 36.69 187 ASN A C 1
ATOM 1462 O O . ASN A 1 187 ? 42.741 11.863 17.763 1.00 36.69 187 ASN A O 1
ATOM 1466 N N . ALA A 1 188 ? 42.383 11.829 19.995 1.00 35.78 188 ALA A N 1
ATOM 1467 C CA . ALA A 1 188 ? 42.448 13.256 20.227 1.00 35.78 188 ALA A CA 1
ATOM 1468 C C . ALA A 1 188 ? 43.884 13.752 20.008 1.00 35.78 188 ALA A C 1
ATOM 1470 O O . ALA A 1 188 ? 44.829 13.195 20.565 1.00 35.78 188 ALA A O 1
ATOM 1471 N N . VAL A 1 189 ? 44.025 14.821 19.226 1.00 37.62 189 VAL A N 1
ATOM 1472 C CA . VAL A 1 189 ? 45.154 15.742 19.345 1.00 37.62 189 VAL A CA 1
ATOM 1473 C C . VAL A 1 189 ? 44.650 16.920 20.164 1.00 37.62 189 VAL A C 1
ATOM 1475 O O . VAL A 1 189 ? 43.719 17.625 19.781 1.00 37.62 189 VAL A O 1
ATOM 1478 N N . GLU A 1 190 ? 45.244 17.057 21.339 1.00 38.91 190 GLU A N 1
ATOM 1479 C CA . GLU A 1 190 ? 45.038 18.128 22.297 1.00 38.91 190 GLU A CA 1
ATOM 1480 C C . GLU A 1 190 ? 45.763 19.390 21.820 1.00 38.91 190 GLU A C 1
ATOM 1482 O O . GLU A 1 190 ? 46.976 19.371 21.615 1.00 38.91 190 GLU A O 1
ATOM 1487 N N . GLN A 1 191 ? 45.034 20.498 21.664 1.00 37.25 191 GLN A N 1
ATOM 1488 C CA . GLN A 1 191 ? 45.633 21.830 21.657 1.00 37.25 191 GLN A CA 1
ATOM 1489 C C . GLN A 1 191 ? 44.722 22.846 22.357 1.00 37.25 191 GLN A C 1
ATOM 1491 O O . GLN A 1 191 ? 43.679 23.278 21.872 1.00 37.25 191 GLN A O 1
ATOM 1496 N N . SER A 1 192 ? 45.170 23.149 23.568 1.00 38.38 192 SER A N 1
ATOM 1497 C CA . SER A 1 192 ? 44.947 24.302 24.432 1.00 38.38 192 SER A CA 1
ATOM 1498 C C . SER A 1 192 ? 44.535 25.631 23.761 1.00 38.38 192 SER A C 1
ATOM 1500 O O . SER A 1 192 ? 45.231 26.143 22.889 1.00 38.38 192 SER A O 1
ATOM 1502 N N . ASN A 1 193 ? 43.467 26.272 24.270 1.00 37.09 193 ASN A N 1
ATOM 1503 C CA . ASN A 1 193 ? 43.539 27.520 25.068 1.00 37.09 193 ASN A CA 1
ATOM 1504 C C . ASN A 1 193 ? 42.241 28.375 25.095 1.00 37.09 193 ASN A C 1
ATOM 1506 O O . ASN A 1 193 ? 41.749 28.820 24.066 1.00 37.09 193 ASN A O 1
ATOM 1510 N N . LYS A 1 194 ? 41.868 28.747 26.335 1.00 37.72 194 LYS A N 1
ATOM 1511 C CA . LYS A 1 194 ? 41.261 30.010 26.835 1.00 37.72 194 LYS A CA 1
ATOM 1512 C C . LYS A 1 194 ? 39.752 30.314 26.609 1.00 37.72 194 LYS A C 1
ATOM 1514 O O . LYS A 1 194 ? 39.255 30.194 25.495 1.00 37.72 194 LYS A O 1
ATOM 1519 N N . PRO A 1 195 ? 39.019 30.791 27.649 1.00 40.75 195 PRO A N 1
ATOM 1520 C CA . PRO A 1 195 ? 37.586 31.082 27.566 1.00 40.75 195 PRO A CA 1
ATOM 1521 C C . PRO A 1 195 ? 37.306 32.521 27.104 1.00 40.75 195 PRO A C 1
ATOM 1523 O O . PRO A 1 195 ? 37.997 33.458 27.510 1.00 40.75 195 PRO A O 1
ATOM 1526 N N . SER A 1 196 ? 36.253 32.710 26.303 1.00 32.38 196 SER A N 1
ATOM 1527 C CA . SER A 1 196 ? 35.715 34.035 25.982 1.00 32.38 196 SER A CA 1
ATOM 1528 C C . SER A 1 196 ? 34.201 33.985 25.749 1.00 32.38 196 SER A C 1
ATOM 1530 O O . SER A 1 196 ? 33.730 33.345 24.817 1.00 32.38 196 SER A O 1
ATOM 1532 N N . SER A 1 197 ? 33.475 34.687 26.624 1.00 34.12 197 SER A N 1
ATOM 1533 C CA . SER A 1 197 ? 32.295 35.511 26.323 1.00 34.12 197 SER A CA 1
ATOM 1534 C C . SER A 1 197 ? 31.162 34.893 25.482 1.00 34.12 197 SER A C 1
ATOM 1536 O O . SER A 1 197 ? 31.173 34.942 24.252 1.00 34.12 197 SER A O 1
ATOM 1538 N N . PHE A 1 198 ? 30.090 34.477 26.166 1.00 42.53 198 PHE A N 1
ATOM 1539 C CA . PHE A 1 198 ? 28.760 34.297 25.577 1.00 42.53 198 PHE A CA 1
ATOM 1540 C C . PHE A 1 198 ? 28.231 35.625 25.006 1.00 42.53 198 PHE A C 1
ATOM 1542 O O . PHE A 1 198 ? 28.070 36.603 25.735 1.00 42.53 198 PHE A O 1
ATOM 1549 N N . GLN A 1 199 ? 27.900 35.630 23.715 1.00 42.22 199 GLN A N 1
ATOM 1550 C CA . GLN A 1 199 ? 27.034 36.622 23.073 1.00 42.22 199 GLN A CA 1
ATOM 1551 C C . GLN A 1 199 ? 25.836 35.870 22.464 1.00 42.22 199 GLN A C 1
ATOM 1553 O O . GLN A 1 199 ? 26.039 34.823 21.843 1.00 42.22 199 GLN A O 1
ATOM 1558 N N . PRO A 1 200 ? 24.592 36.352 22.627 1.00 38.03 200 PRO A N 1
ATOM 1559 C CA . PRO A 1 200 ? 23.426 35.681 22.074 1.00 38.03 200 PRO A CA 1
ATOM 1560 C C . PRO A 1 200 ? 23.331 35.953 20.568 1.00 38.03 200 PRO A C 1
ATOM 1562 O O . PRO A 1 200 ? 23.197 37.097 20.138 1.00 38.03 200 PRO A O 1
ATOM 1565 N N . VAL A 1 201 ? 23.378 34.894 19.754 1.00 37.56 201 VAL A N 1
ATOM 1566 C CA . VAL A 1 201 ? 23.148 34.985 18.306 1.00 37.56 201 VAL A CA 1
ATOM 1567 C C . VAL A 1 201 ? 21.650 35.151 18.051 1.00 37.56 201 VAL A C 1
ATOM 1569 O O . VAL A 1 201 ? 20.877 34.193 18.057 1.00 37.56 201 VAL A O 1
ATOM 1572 N N . THR A 1 202 ? 21.233 36.385 17.791 1.00 40.72 202 THR A N 1
ATOM 1573 C CA . THR A 1 202 ? 19.935 36.710 17.198 1.00 40.72 202 THR A CA 1
ATOM 1574 C C . THR A 1 202 ? 19.940 36.310 15.721 1.00 40.72 202 THR A C 1
ATOM 1576 O O . THR A 1 202 ? 20.398 37.042 14.848 1.00 40.72 202 THR A O 1
ATOM 1579 N N . THR A 1 203 ? 19.415 35.122 15.411 1.00 41.53 203 THR A N 1
ATOM 1580 C CA . THR A 1 203 ? 19.161 34.727 14.017 1.00 41.53 203 THR A CA 1
ATOM 1581 C C . THR A 1 203 ? 17.893 35.418 13.520 1.00 41.53 203 THR A C 1
ATOM 1583 O O . THR A 1 203 ? 16.771 35.025 13.844 1.00 41.53 203 THR A O 1
ATOM 1586 N N . THR A 1 204 ? 18.070 36.461 12.715 1.00 48.97 204 THR A N 1
ATOM 1587 C CA . THR A 1 204 ? 17.009 37.132 11.962 1.00 48.97 204 THR A CA 1
ATOM 1588 C C . THR A 1 204 ? 16.430 36.177 10.911 1.00 48.97 204 THR A C 1
ATOM 1590 O O . THR A 1 204 ? 17.047 35.881 9.887 1.00 48.97 204 THR A O 1
ATOM 1593 N N . ARG A 1 205 ? 15.214 35.666 11.153 1.00 55.22 205 ARG A N 1
ATOM 1594 C CA . ARG A 1 205 ? 14.453 34.903 10.150 1.00 55.22 205 ARG A CA 1
ATOM 1595 C C . ARG A 1 205 ? 14.062 35.839 9.004 1.00 55.22 205 ARG A C 1
ATOM 1597 O O . ARG A 1 205 ? 13.302 36.784 9.205 1.00 55.22 205 ARG A O 1
AT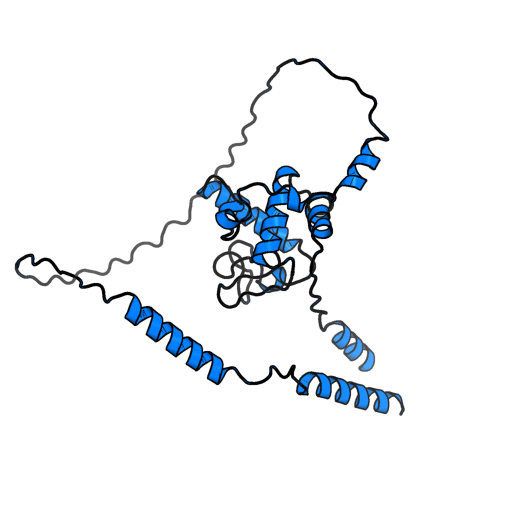OM 1604 N N . LYS A 1 206 ? 14.565 35.571 7.795 1.00 53.50 206 LYS A N 1
ATOM 1605 C CA . LYS A 1 206 ? 14.133 36.273 6.575 1.00 53.50 206 LYS A CA 1
ATOM 1606 C C . LYS A 1 206 ? 12.627 36.049 6.342 1.00 53.50 206 LYS A C 1
ATOM 1608 O O . LYS A 1 206 ? 12.150 34.929 6.535 1.00 53.50 206 LYS A O 1
ATOM 1613 N N . PRO A 1 207 ? 11.877 37.083 5.919 1.00 55.22 207 PRO A N 1
ATOM 1614 C CA . PRO A 1 207 ? 10.427 37.014 5.793 1.00 55.22 207 PRO A CA 1
ATOM 1615 C C . PRO A 1 207 ? 9.988 36.009 4.720 1.00 55.22 207 PRO A C 1
ATOM 1617 O O . PRO A 1 207 ? 10.530 35.965 3.614 1.00 55.22 207 PRO A O 1
ATOM 1620 N N . PHE A 1 208 ? 8.950 35.236 5.053 1.00 56.16 208 PHE A N 1
ATOM 1621 C CA . PHE A 1 208 ? 8.362 34.136 4.271 1.00 56.16 208 PHE A CA 1
ATOM 1622 C C . PHE A 1 208 ? 8.055 34.507 2.805 1.00 56.16 208 PHE A C 1
ATOM 1624 O O . PHE A 1 208 ? 8.176 33.681 1.901 1.00 56.16 208 PHE A O 1
ATOM 1631 N N . LYS A 1 209 ? 7.741 35.785 2.559 1.00 57.12 209 LYS A N 1
ATOM 1632 C CA . LYS A 1 209 ? 7.399 36.340 1.242 1.00 57.12 209 LYS A CA 1
ATOM 1633 C C . LYS A 1 209 ? 8.544 36.242 0.222 1.00 57.12 209 LYS A C 1
ATOM 1635 O O . LYS A 1 209 ? 8.281 36.030 -0.956 1.00 57.12 209 LYS A O 1
ATOM 1640 N N . LEU A 1 210 ? 9.802 36.303 0.673 1.00 54.41 210 LEU A N 1
ATOM 1641 C CA . LEU A 1 210 ? 10.978 36.185 -0.201 1.00 54.41 210 LEU A CA 1
ATOM 1642 C C . LEU A 1 210 ? 11.253 34.726 -0.613 1.00 54.41 210 LEU A C 1
ATOM 1644 O O . LEU A 1 210 ? 11.792 34.465 -1.685 1.00 54.41 210 LEU A O 1
ATOM 1648 N N . ARG A 1 211 ? 10.848 33.758 0.224 1.00 56.72 211 ARG A N 1
ATOM 1649 C CA . ARG A 1 211 ? 11.008 32.322 -0.054 1.00 56.72 211 ARG A CA 1
ATOM 1650 C C . ARG A 1 211 ? 9.970 31.831 -1.063 1.00 56.72 211 ARG A C 1
ATOM 1652 O O . ARG A 1 211 ? 10.313 31.040 -1.932 1.00 56.72 211 ARG A O 1
ATOM 1659 N N . LEU A 1 212 ? 8.742 32.349 -0.993 1.00 56.06 212 LEU A N 1
ATOM 1660 C CA . LEU A 1 212 ? 7.660 31.990 -1.914 1.00 56.06 212 LEU A CA 1
ATOM 1661 C C . LEU A 1 212 ? 7.899 32.531 -3.334 1.00 56.06 212 LEU A C 1
ATOM 1663 O O . LEU A 1 212 ? 7.694 31.810 -4.303 1.00 56.06 212 LEU A O 1
ATOM 1667 N N . GLN A 1 213 ? 8.412 33.760 -3.470 1.00 66.00 213 GLN A N 1
ATOM 1668 C CA . GLN A 1 213 ? 8.719 34.335 -4.788 1.00 66.00 213 GLN A CA 1
ATOM 1669 C C . GLN A 1 213 ? 9.860 33.602 -5.507 1.00 66.00 213 GLN A C 1
ATOM 1671 O O . GLN A 1 213 ? 9.779 33.380 -6.714 1.00 66.00 213 GLN A O 1
ATOM 1676 N N . ASN A 1 214 ? 10.878 33.144 -4.772 1.00 60.41 214 ASN A N 1
ATOM 1677 C CA . ASN A 1 214 ? 11.946 32.329 -5.355 1.00 60.41 214 ASN A CA 1
ATOM 1678 C C . ASN A 1 214 ? 11.452 30.936 -5.781 1.00 60.41 214 ASN A C 1
ATOM 1680 O O . ASN A 1 214 ? 11.906 30.416 -6.798 1.00 60.41 214 ASN A O 1
ATOM 1684 N N . GLN A 1 215 ? 10.502 30.346 -5.049 1.00 60.62 215 GLN A N 1
ATOM 1685 C CA . GLN A 1 215 ? 9.898 29.056 -5.406 1.00 60.62 215 GLN A CA 1
ATOM 1686 C C . GLN A 1 215 ? 9.008 29.174 -6.655 1.00 60.62 215 GLN A C 1
ATOM 1688 O O . GLN A 1 215 ? 9.126 28.356 -7.563 1.00 60.62 215 GLN A O 1
ATOM 1693 N N . ILE A 1 216 ? 8.206 30.241 -6.764 1.00 65.62 216 ILE A N 1
ATOM 1694 C CA . ILE A 1 216 ? 7.365 30.509 -7.946 1.00 65.62 216 ILE A CA 1
ATOM 1695 C C . ILE A 1 216 ? 8.229 30.779 -9.188 1.00 65.62 216 ILE A C 1
ATOM 1697 O O . ILE A 1 216 ? 7.995 30.185 -10.236 1.00 65.62 216 ILE A O 1
ATOM 1701 N N . SER A 1 217 ? 9.290 31.586 -9.060 1.00 64.75 217 SER A N 1
ATOM 1702 C CA . SER A 1 217 ? 10.237 31.844 -10.157 1.00 64.75 217 SER A CA 1
ATOM 1703 C C . SER A 1 217 ? 10.947 30.568 -10.632 1.00 64.75 217 SER A C 1
ATOM 1705 O O . SER A 1 217 ? 11.186 30.393 -11.827 1.00 64.75 217 SER A O 1
ATOM 1707 N N . THR A 1 218 ? 11.250 29.649 -9.710 1.00 62.19 218 THR A N 1
ATOM 1708 C CA . THR A 1 218 ? 11.860 28.353 -10.038 1.00 62.19 218 THR A CA 1
ATOM 1709 C C . THR A 1 218 ? 10.862 27.434 -10.750 1.00 62.19 218 THR A C 1
ATOM 1711 O O . THR A 1 218 ? 11.213 26.833 -11.763 1.00 62.19 218 THR A O 1
ATOM 1714 N N . ALA A 1 219 ? 9.604 27.392 -10.300 1.00 54.31 219 ALA A N 1
ATOM 1715 C CA . ALA A 1 219 ? 8.543 26.606 -10.931 1.00 54.31 219 ALA A CA 1
ATOM 1716 C C . ALA A 1 219 ? 8.199 27.103 -12.349 1.00 54.31 219 ALA A C 1
ATOM 1718 O O . ALA A 1 219 ? 8.079 26.295 -13.266 1.00 54.31 219 ALA A O 1
ATOM 1719 N N . GLU A 1 220 ? 8.138 28.421 -12.572 1.00 65.69 220 GLU A N 1
ATOM 1720 C CA . GLU A 1 220 ? 7.933 29.002 -13.909 1.00 65.69 220 GLU A CA 1
ATOM 1721 C C . GLU A 1 220 ? 9.102 28.713 -14.863 1.00 65.69 220 GLU A C 1
ATOM 1723 O O . GLU A 1 220 ? 8.906 28.551 -16.070 1.00 65.69 220 GLU A O 1
ATOM 1728 N N . LYS A 1 221 ? 10.328 28.625 -14.332 1.00 60.19 221 LYS A N 1
ATOM 1729 C CA . LYS A 1 221 ? 11.518 28.275 -15.115 1.00 60.19 221 LYS A CA 1
ATOM 1730 C C . LYS A 1 221 ? 11.517 26.796 -15.507 1.00 60.19 221 LYS A C 1
ATOM 1732 O O . LYS A 1 221 ? 11.890 26.490 -16.635 1.00 60.19 221 LYS A O 1
ATOM 1737 N N . ILE A 1 222 ? 11.031 25.918 -14.624 1.00 56.44 222 ILE A N 1
ATOM 1738 C CA . ILE A 1 222 ? 10.887 24.476 -14.871 1.00 56.44 222 ILE A CA 1
ATOM 1739 C C . ILE A 1 222 ? 9.768 24.205 -15.886 1.00 56.44 222 ILE A C 1
ATOM 1741 O O . ILE A 1 222 ? 10.003 23.468 -16.842 1.00 56.44 222 ILE A O 1
ATOM 1745 N N . LEU A 1 223 ? 8.610 24.871 -15.766 1.00 52.94 223 LEU A N 1
ATOM 1746 C CA . LEU A 1 223 ? 7.492 24.730 -16.712 1.00 52.94 223 LEU A CA 1
ATOM 1747 C C . LEU A 1 223 ? 7.859 25.189 -18.135 1.00 52.94 223 LEU A C 1
ATOM 1749 O O . LEU A 1 223 ? 7.403 24.612 -19.121 1.00 52.94 223 LEU A O 1
ATOM 1753 N N . LYS A 1 224 ? 8.716 26.213 -18.261 1.00 57.69 224 LYS A N 1
ATOM 1754 C CA . LYS A 1 224 ? 9.220 26.672 -19.567 1.00 57.69 224 LYS A CA 1
ATOM 1755 C C . LYS A 1 224 ? 10.238 25.712 -20.186 1.00 57.69 224 LYS A C 1
ATOM 1757 O O . LYS A 1 224 ? 10.312 25.648 -21.409 1.00 57.69 224 LYS A O 1
ATOM 1762 N N . THR A 1 225 ? 10.977 24.936 -19.389 1.00 53.38 225 THR A N 1
ATOM 1763 C CA . THR A 1 225 ? 11.902 23.906 -19.898 1.00 53.38 225 THR A CA 1
ATOM 1764 C C . THR A 1 225 ? 11.248 22.551 -20.179 1.00 53.38 225 THR A C 1
ATOM 1766 O O . THR A 1 225 ? 11.829 21.768 -20.925 1.00 53.38 225 THR A O 1
ATOM 1769 N N . THR A 1 226 ? 10.052 22.270 -19.649 1.00 47.41 226 THR A N 1
ATOM 1770 C CA . THR A 1 226 ? 9.370 20.969 -19.818 1.00 47.41 226 THR A CA 1
ATOM 1771 C C . THR A 1 226 ? 8.247 20.961 -20.855 1.00 47.41 226 THR A C 1
ATOM 1773 O O . THR A 1 226 ? 7.654 19.914 -21.090 1.00 47.41 226 THR A O 1
ATOM 1776 N N . SER A 1 227 ? 7.993 22.068 -21.560 1.00 45.94 227 SER A N 1
ATOM 1777 C CA . SER A 1 227 ? 7.054 22.100 -22.698 1.00 45.94 227 SER A CA 1
ATOM 1778 C C . SER A 1 227 ? 7.640 21.492 -23.985 1.00 45.94 227 SER A C 1
ATOM 1780 O O . SER A 1 227 ? 7.591 22.083 -25.061 1.00 45.94 227 SER A O 1
ATOM 1782 N N . LYS A 1 228 ? 8.197 20.280 -23.895 1.00 46.31 228 LYS A N 1
ATOM 1783 C CA . LYS A 1 228 ? 8.264 19.384 -25.053 1.00 46.31 228 LYS A CA 1
ATOM 1784 C C . LYS A 1 228 ? 7.047 18.468 -24.974 1.00 46.31 228 LYS A C 1
ATOM 1786 O O . LYS A 1 228 ? 6.804 17.926 -23.896 1.00 46.31 228 LYS A O 1
ATOM 1791 N N . PRO A 1 229 ? 6.273 18.298 -26.059 1.00 38.53 229 PRO A N 1
ATOM 1792 C CA . PRO A 1 229 ? 5.250 17.269 -26.073 1.00 38.53 229 PRO A CA 1
ATOM 1793 C C . PRO A 1 229 ? 5.928 15.945 -25.719 1.00 38.53 229 PRO A C 1
ATOM 1795 O O . PRO A 1 229 ? 7.002 15.632 -26.239 1.00 38.53 229 PRO A O 1
ATOM 1798 N N . PHE A 1 230 ? 5.327 15.211 -24.787 1.00 40.56 230 PHE A N 1
ATOM 1799 C CA . PHE A 1 230 ? 5.628 13.808 -24.564 1.00 40.56 230 PHE A CA 1
ATOM 1800 C C . PHE A 1 230 ? 5.233 13.074 -25.850 1.00 40.56 230 PHE A C 1
ATOM 1802 O O . PHE A 1 230 ? 4.115 12.590 -26.001 1.00 40.56 230 PHE A O 1
ATOM 1809 N N . GLU A 1 231 ? 6.134 13.088 -26.833 1.00 35.06 231 GLU A N 1
ATOM 1810 C CA . GLU A 1 231 ? 6.151 12.099 -27.894 1.00 35.06 231 GLU A CA 1
ATOM 1811 C C . GLU A 1 231 ? 6.391 10.768 -27.193 1.00 35.06 231 GLU A C 1
ATOM 1813 O O . GLU A 1 231 ? 7.519 10.421 -26.838 1.00 35.06 231 GLU A O 1
ATOM 1818 N N . ILE A 1 232 ? 5.305 10.024 -26.981 1.00 47.53 232 ILE A N 1
ATOM 1819 C CA . ILE A 1 232 ? 5.372 8.567 -26.928 1.00 47.53 232 ILE A CA 1
ATOM 1820 C C . ILE A 1 232 ? 6.235 8.192 -28.123 1.00 47.53 232 ILE A C 1
ATOM 1822 O O . ILE A 1 232 ? 5.858 8.492 -29.253 1.00 47.53 232 ILE A O 1
ATOM 1826 N N . SER A 1 233 ? 7.432 7.678 -27.847 1.00 43.38 233 SER A N 1
ATOM 1827 C CA . SER A 1 233 ? 8.493 7.483 -28.826 1.00 43.38 233 SER A CA 1
ATOM 1828 C C . SER A 1 233 ? 7.925 6.871 -30.104 1.00 43.38 233 SER A C 1
ATOM 1830 O O . SER A 1 233 ? 7.722 5.658 -30.194 1.00 43.38 233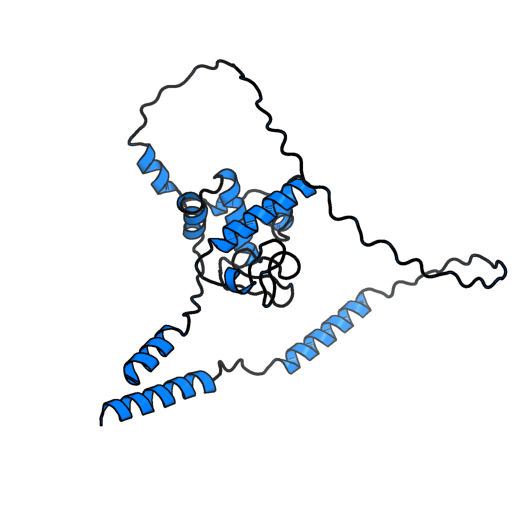 SER A O 1
ATOM 1832 N N . HIS A 1 234 ? 7.694 7.721 -31.110 1.00 48.88 234 HIS A N 1
ATOM 1833 C CA . HIS A 1 234 ? 7.283 7.305 -32.447 1.00 48.88 234 HIS A CA 1
ATOM 1834 C C . HIS A 1 234 ? 8.319 6.312 -32.998 1.00 48.88 234 HIS A C 1
ATOM 1836 O O . HIS A 1 234 ? 7.985 5.418 -33.754 1.00 48.88 234 HIS A O 1
ATOM 1842 N N . ASN A 1 235 ? 9.561 6.374 -32.502 1.00 48.59 235 ASN A N 1
ATOM 1843 C CA . ASN A 1 235 ? 10.643 5.437 -32.785 1.00 48.59 235 ASN A CA 1
ATOM 1844 C C . ASN A 1 235 ? 10.450 4.015 -32.241 1.00 48.59 235 ASN A C 1
ATOM 1846 O O . ASN A 1 235 ? 11.083 3.110 -32.772 1.00 48.59 235 ASN A O 1
ATOM 1850 N N . ILE A 1 236 ? 9.657 3.781 -31.191 1.00 52.72 236 ILE A N 1
ATOM 1851 C CA . ILE A 1 236 ? 9.418 2.415 -30.689 1.00 52.72 236 ILE A CA 1
ATOM 1852 C C . ILE A 1 236 ? 8.320 1.755 -31.517 1.00 52.72 236 ILE A C 1
ATOM 1854 O O . ILE A 1 236 ? 8.503 0.633 -31.980 1.00 52.72 236 ILE A O 1
ATOM 1858 N N . ILE A 1 237 ? 7.235 2.487 -31.777 1.00 55.72 237 ILE A N 1
ATOM 1859 C CA . ILE A 1 237 ? 6.109 2.016 -32.585 1.00 55.72 237 ILE A CA 1
ATOM 1860 C C . ILE A 1 237 ? 6.534 1.856 -34.056 1.00 55.72 237 ILE A C 1
ATOM 1862 O O . ILE A 1 237 ? 6.301 0.799 -34.631 1.00 55.72 237 ILE A O 1
ATOM 1866 N N . GLU A 1 238 ? 7.262 2.815 -34.642 1.00 53.88 238 GLU A N 1
ATOM 1867 C CA . GLU A 1 238 ? 7.826 2.704 -36.002 1.00 53.88 238 GLU A CA 1
ATOM 1868 C C . GLU A 1 238 ? 8.813 1.542 -36.129 1.00 53.88 238 GLU A C 1
ATOM 1870 O O . GLU A 1 238 ? 8.780 0.815 -37.116 1.00 53.88 238 GLU A O 1
ATOM 1875 N N . LYS A 1 239 ? 9.669 1.300 -35.124 1.00 55.44 239 LYS A N 1
ATOM 1876 C CA . LYS A 1 239 ? 10.557 0.127 -35.145 1.00 55.44 239 LYS A CA 1
ATOM 1877 C C . LYS A 1 239 ? 9.773 -1.175 -35.019 1.00 55.44 239 LYS A C 1
ATOM 1879 O O . LYS A 1 239 ? 10.127 -2.142 -35.689 1.00 55.44 239 LYS A O 1
ATOM 1884 N N . TYR A 1 240 ? 8.703 -1.200 -34.227 1.00 56.38 240 TYR A N 1
ATOM 1885 C CA . TYR A 1 240 ? 7.798 -2.346 -34.133 1.00 56.38 240 TYR A CA 1
ATOM 1886 C C . TYR A 1 240 ? 7.091 -2.619 -35.467 1.00 56.38 240 TYR A C 1
ATOM 1888 O O . TYR A 1 240 ? 7.120 -3.752 -35.943 1.00 56.38 240 TYR A O 1
ATOM 1896 N N . PHE A 1 241 ? 6.541 -1.592 -36.122 1.00 66.81 241 PHE A N 1
ATOM 1897 C CA . PHE A 1 241 ? 5.883 -1.726 -37.424 1.00 66.81 241 PHE A CA 1
ATOM 1898 C C . PHE A 1 241 ? 6.864 -2.061 -38.546 1.00 66.81 241 PHE A C 1
ATOM 1900 O O . PHE A 1 241 ? 6.565 -2.937 -39.346 1.00 66.81 241 PHE A O 1
ATOM 1907 N N . ALA A 1 242 ? 8.049 -1.450 -38.590 1.00 64.44 242 ALA A N 1
ATOM 1908 C CA . ALA A 1 242 ? 9.070 -1.763 -39.589 1.00 64.44 242 ALA A CA 1
ATOM 1909 C C . ALA A 1 242 ? 9.569 -3.210 -39.459 1.00 64.44 242 ALA A C 1
ATOM 1911 O O . ALA A 1 242 ? 9.745 -3.893 -40.467 1.00 64.44 242 ALA A O 1
ATOM 1912 N N . THR A 1 243 ? 9.739 -3.699 -38.227 1.00 63.03 243 THR A N 1
ATOM 1913 C CA . THR A 1 243 ? 10.151 -5.087 -37.966 1.00 63.03 243 THR A CA 1
ATOM 1914 C C . THR A 1 243 ? 9.024 -6.067 -38.296 1.00 63.03 243 THR A C 1
ATOM 1916 O O . THR A 1 243 ? 9.272 -7.081 -38.942 1.00 63.03 243 THR A O 1
ATOM 1919 N N . LEU A 1 244 ? 7.775 -5.740 -37.945 1.00 64.00 244 LEU A N 1
ATOM 1920 C CA . LEU A 1 244 ? 6.595 -6.535 -38.291 1.00 64.00 244 LEU A CA 1
ATOM 1921 C C . LEU A 1 244 ? 6.346 -6.570 -39.811 1.00 64.00 244 LEU A C 1
ATOM 1923 O O . LEU A 1 244 ? 6.009 -7.620 -40.348 1.00 64.00 244 LEU A O 1
ATOM 1927 N N . PHE A 1 245 ? 6.567 -5.463 -40.524 1.00 69.94 245 PHE A N 1
ATOM 1928 C CA . PHE A 1 245 ? 6.386 -5.364 -41.976 1.00 69.94 245 PHE A CA 1
ATOM 1929 C C . PHE A 1 245 ? 7.465 -6.140 -42.745 1.00 69.94 245 PHE A C 1
ATOM 1931 O O . PHE A 1 245 ? 7.137 -6.911 -43.645 1.00 69.94 245 PHE A O 1
ATOM 1938 N N . TYR A 1 246 ? 8.738 -6.026 -42.342 1.00 59.88 246 TYR A N 1
ATOM 1939 C CA . TYR A 1 246 ? 9.818 -6.862 -42.888 1.00 59.88 246 TYR A CA 1
ATOM 1940 C C . TYR A 1 246 ? 9.581 -8.356 -42.623 1.00 59.88 246 TYR A C 1
ATOM 1942 O O . TYR A 1 246 ? 9.904 -9.191 -43.463 1.00 59.88 246 TYR A O 1
ATOM 1950 N N . PHE A 1 247 ? 8.994 -8.698 -41.474 1.00 54.44 247 PHE A N 1
ATOM 1951 C CA . PHE A 1 247 ? 8.664 -10.074 -41.107 1.00 54.44 247 PHE A CA 1
ATOM 1952 C C . PHE A 1 247 ? 7.476 -10.631 -41.912 1.00 54.44 247 PHE A C 1
ATOM 1954 O O . PHE A 1 247 ? 7.523 -11.778 -42.344 1.00 54.44 247 PHE A O 1
ATOM 1961 N N . ILE A 1 248 ? 6.449 -9.820 -42.194 1.00 65.06 248 ILE A N 1
ATOM 1962 C CA . ILE A 1 248 ? 5.325 -10.200 -43.070 1.00 65.06 248 ILE A CA 1
ATOM 1963 C C . ILE A 1 248 ? 5.789 -10.393 -44.523 1.00 65.06 248 ILE A C 1
ATOM 1965 O O . ILE A 1 248 ? 5.368 -11.355 -45.162 1.00 65.06 248 ILE A O 1
ATOM 1969 N N . GLU A 1 249 ? 6.672 -9.533 -45.043 1.00 66.81 249 GLU A N 1
ATOM 1970 C CA . GLU A 1 249 ? 7.266 -9.718 -46.380 1.00 66.81 249 GLU A CA 1
ATOM 1971 C C . GLU A 1 249 ? 8.189 -10.947 -46.441 1.00 66.81 249 GLU A C 1
ATOM 1973 O O . GLU A 1 249 ? 8.182 -11.673 -47.432 1.00 66.81 249 GLU A O 1
ATOM 1978 N N . TYR A 1 250 ? 8.924 -11.250 -45.366 1.00 62.44 250 TYR A N 1
ATOM 1979 C CA . TYR A 1 250 ? 9.753 -12.457 -45.271 1.00 62.44 250 TYR A CA 1
ATOM 1980 C C . TYR A 1 250 ? 8.927 -13.755 -45.221 1.00 62.44 250 TYR A C 1
ATOM 1982 O O . TYR A 1 250 ? 9.368 -14.768 -45.745 1.00 62.44 250 TYR A O 1
ATOM 1990 N N . LEU A 1 251 ? 7.723 -13.732 -44.635 1.00 53.25 251 LEU A N 1
ATOM 1991 C CA . LEU A 1 251 ? 6.788 -14.870 -44.620 1.00 53.25 251 LEU A CA 1
ATOM 1992 C C . LEU A 1 251 ? 5.982 -15.028 -45.922 1.00 53.25 251 LEU A C 1
ATOM 1994 O O . LEU A 1 251 ? 5.255 -16.010 -46.075 1.00 53.25 251 LEU A O 1
ATOM 1998 N N . ARG A 1 252 ? 6.070 -14.058 -46.842 1.00 64.69 252 ARG A N 1
ATOM 1999 C CA . ARG A 1 252 ? 5.441 -14.117 -48.170 1.00 64.69 252 ARG A CA 1
ATOM 2000 C C . ARG A 1 252 ? 6.339 -14.796 -49.222 1.00 64.69 252 ARG A C 1
ATOM 2002 O O . ARG A 1 252 ? 5.835 -15.141 -50.289 1.00 64.69 252 ARG A O 1
ATOM 2009 N N . TYR A 1 253 ? 7.623 -15.000 -48.926 1.00 47.94 253 TYR A N 1
ATOM 2010 C CA . TYR A 1 253 ? 8.614 -15.683 -49.772 1.00 47.94 253 TYR A CA 1
ATOM 2011 C C . TYR A 1 253 ? 8.924 -17.095 -49.264 1.00 47.94 253 TYR A C 1
ATOM 2013 O O . TYR A 1 253 ? 9.238 -17.955 -50.118 1.00 47.94 253 TYR A O 1
#

InterPro domains:
  IPR001916 Glycoside hydrolase, family 22 [PF00062] (19-141)
  IPR001916 Glycoside hydrolase, family 22 [PR00135] (21-31)
  IPR001916 Glycoside hydrolase, family 22 [PR00135] (63-79)
  IPR001916 Glycoside hydrolase, family 22 [PR00135] (84-93)
  IPR001916 Glycoside hydrolase, family 22 [PR00135] (94-109)
  IPR001916 Glycoside hydrolase, family 22 [PS51348] (19-144)
  IPR001916 Glycoside hydrolase, family 22 [PTHR11407] (4-143)
  IPR001916 Glycoside hydrolase, family 22 [SM00263] (19-142)
  IPR019799 Glycoside hydrolase family 22 domain [PS00128] (86-104)
  IPR023346 Lysozyme-like domain superfamily [SSF53955] (19-142)

Sequence (253 aa):
MAVTFVLLLVITFAVVDSKVYDRCELARELKHVHEFPSQQIPTWVCIAKHESTFNTSAINPGSGDHGLFQISDLFWCSPPGNGFACNAPCSAFEDDDITDDIACIRRIFKEHTFLSGNGFNAWTVYPLYCAGDVSKYVEGCFDNDIDNNISQGTIQQPHSTTSEPDDEESVYEFPPLPTPPKKIKSNAVEQSNKPSSFQPVTTTRKPFKLRLQNQISTAEKILKTTSKPFEISHNIIEKYFATLFYFIEYLRY

Foldseek 3Di:
DVVVVVVVVVVPPDDQDKDQDDLLRQLCCCCPVVNHDNVCSLLLSFQLCVQAVRIQQRADPVQQFGGSNRHHCVAAAHDDDLGHVLRYHRVVSRGDDCPSVSSRLVVQLVVVCVVPVGSSVSGPCCVVTRVDDSVVSCVPSCPVVVVVCVV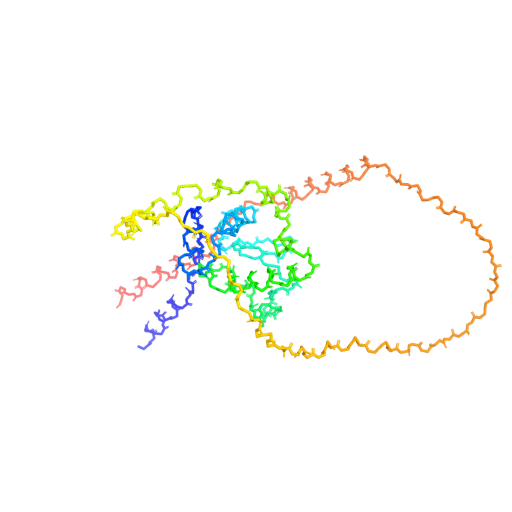PDDDDDDDDDDDDDDDPDDPDDDDDDDDDPPPDDPDDDDDDDDDDDDDDDDDDDDDPVVVVVVVVVVVVVVVVVPPDPPPPPPVVVVVVVVVVVVVVVVVVD

Secondary structure (DSSP, 8-state):
-HHHHHHHHHHTS------B--HHHHHHHHHHTS---TTTHHHHHHHHHHHHTTBTT-EETTTTEETTTTEETTTTEESSSS-STT-EEGGGGGSS-THHHHHHHHHHHHHHHHHHS-GGGGSTTIIIIISS--GGGTTTSSHHHHHHHHTS---------------------PPPPPPPPP----------------------PPPHHHHHHHHHHHHHHHHHHS-S-----HHHHHHHHHHHHHHHHHTT-

pLDDT: mean 73.33, std 23.89, range [27.92, 98.88]

Radius of gyration: 28.58 Å; chains: 1; bounding box: 78×61×81 Å